Protein 7SC4 (pdb70)

Radius of gyration: 18.36 Å; Cα contacts (8 Å, |Δi|>4): 646; chains: 2; bounding box: 33×40×56 Å

InterPro domains:
  IPR000413 Integrin alpha chain [PR01185] (263-275)
  IPR000413 Integrin alpha chain [PR01185] (283-294)
  IPR000413 Integrin alpha chain [PR01185] (313-333)
  IPR000413 Integrin alpha chain [PR01185] (386-410)
  IPR000413 Integrin alpha chain [PR01185] (448-469)
  IPR000413 Integrin alpha chain [PR01185] (475-494)
  IPR000413 Integrin alpha chain [PR01185] (591-604)
  IPR000413 Integrin alpha chain [PR01185] (1007-1026)
  IPR013517 FG-GAP repeat [PF01839] (320-362)
  IPR013517 FG-GAP repeat [PF01839] (387-423)
  IPR013519 Integrin alpha beta-propellor [PS51470] (35-96)
  IPR013519 Integrin alpha beta-propellor [PS51470] (306-371)
  IPR013519 Integrin alpha beta-propellor [PS51470] (373-432)
  IPR013519 Integrin alpha beta-propellor [PS51470] (435-496)
  IPR013519 Integrin alpha beta-propellor [SM00191] (46-103)
  IPR013519 Integrin alpha beta-propellor [SM00191] (262-312)
  IPR013519 Integrin alpha beta-propellor [SM00191] (316-377)
  IPR013519 Integrin alpha beta-propellor [SM00191] (383-439)
  IPR013519 Integrin alpha beta-propellor [SM00191] (444-495)
  IPR013649 Integrin alpha, first immunoglubulin-like domain [PF08441] (481-631)

Solvent-accessible surface area: 11898 Å² total; per-residue (Å²): 86,9,1,125,97,0,128,20,25,18,94,0,14,99,169,16,53,10,39,67,17,7,72,8,19,0,123,4,171,83,18,18,66,4,2,12,34,4,10,1,72,7,38,12,127,5,75,22,24,32,77,81,98,145,69,13,11,18,10,4,22,0,30,3,149,47,65,28,99,1,69,0,9,0,58,2,53,166,93,81,3,54,117,13,56,26,95,0,62,7,62,72,82,154,118,94,109,59,83,128,117,40,56,80,128,123,150,29,76,77,121,85,22,12,111,94,0,136,23,37,24,94,0,10,92,162,16,64,10,37,62,18,6,76,8,42,0,108,7,151,53,3,33,89,24,36,4,19,0,9,3,66,7,35,15,124,5,75,22,26,25,73,93,124,95,72,4,20,5,8,3,15,1,30,4,150,45,57,30,97,0,76,0,11,0,54,3,83,112,110,80,4,57,120,14,56,29,92,0,74,6,60,71,73,169,109,93,110,60,79,130,111,40,38,80,156,40,197,15,131

Nearest PDB structures (foldseek):
  7sc4-assembly2_B  TM=9.937E-01  e=2.472E-21  Homo sapiens
  2w0p-assembly1_A  TM=9.907E-01  e=2.846E-17  Homo sapiens
  4p3w-assembly2_B  TM=9.877E-01  e=6.385E-17  Homo sapiens
  4p3w-assembly5_D  TM=1.000E+00  e=2.864E-16  Homo sapiens
  4p3w-assembly4_F  TM=9.949E-01  e=8.576E-16  Homo sapiens

Secondary structure (P-SEA, 3-state):
ccccccccccccccccccccccccccccccccbbbbbbbccccbbbbbbbbcccccbbbbbbbbccccbbbbbbbccccccccccbbbbbbcccccccccbbbbbbbbccc/ccccccccccccccccccccccccccccccccbbbbbbbcccccccbbbbbcccccbbbbbbbbccccbbbbbbbccccccccccbbbbbbbccccccccbbbbbbbcc

B-factor: mean 35.34, std 13.49, range [16.79, 88.89]

Sequence (220 aa):
GGAHHKVRAGGPGLERAEEAGVPAEFSIWTREAGAGGLAIAVEGPSKAEISFEDRKDGSCCGVAYVVQEPGDYEVSVKKFNEEEHIPDSPFVVPVASPSGSSGSWKVGFFFKRNRPPGGAHKVRAGGPGLERAEAGVPAEFSIWTREAGAGGLAIAVEGPSKAEISFFEDRKDGSCGVAYVVQQEEPGDYEVSVKFNEEHIPDSPFVVPVASPSGSSGSWKVGFFKRRNR

Structure (mmCIF, N/CA/C/O backbone):
data_7SC4
#
_entry.id   7SC4
#
_cell.length_a   50.248
_cell.length_b   66.010
_cell.length_c   71.889
_cell.angle_alpha   90.000
_cell.angle_beta   90.000
_cell.angle_gamma   90.000
#
_symmetry.space_group_name_H-M   'P 21 2 21'
#
loop_
_entity.id
_entity.type
_entity.pdbx_description
1 polymer 'Filamin-A/Integrin alpha-IIb light chain, form 2 chimera'
2 non-polymer 'SULFATE ION'
3 water water
#
loop_
_atom_site.group_PDB
_atom_site.id
_atom_site.type_symbol
_atom_site.label_atom_id
_atom_site.label_alt_id
_atom_site.label_comp_id
_atom_site.label_asym_id
_atom_site.label_entity_id
_atom_site.label_seq_id
_atom_site.pdbx_PDB_ins_code
_atom_site.Cartn_x
_atom_site.Cartn_y
_atom_site.Cartn_z
_atom_site.occupancy
_atom_site.B_iso_or_equiv
_atom_site.auth_seq_id
_atom_site.auth_comp_id
_atom_site.auth_asym_id
_atom_site.auth_atom_id
_atom_site.pdbx_PDB_model_num
ATOM 1 N N . GLY A 1 1 ? 9.576 -8.026 -29.989 1.00 69.10 2236 GLY A N 1
ATOM 2 C CA . GLY A 1 1 ? 10.702 -9.001 -30.102 1.00 65.21 2236 GLY A CA 1
ATOM 3 C C . GLY A 1 1 ? 11.729 -8.761 -29.010 1.00 63.86 2236 GLY A C 1
ATOM 4 O O . GLY A 1 1 ? 11.616 -7.776 -28.242 1.00 61.59 2236 GLY A O 1
ATOM 5 N N . GLY A 1 2 ? 12.731 -9.648 -28.939 1.00 51.30 2237 GLY A N 1
ATOM 6 C CA . GLY A 1 2 ? 13.786 -9.546 -27.917 1.00 43.72 2237 GLY A CA 1
ATOM 7 C C . GLY A 1 2 ? 13.869 -10.791 -27.017 1.00 38.37 2237 GLY A C 1
ATOM 8 O O . GLY A 1 2 ? 14.971 -11.100 -26.486 1.00 35.48 2237 GLY A O 1
ATOM 9 N N . ALA A 1 3 ? 12.740 -11.530 -26.896 1.00 34.34 2238 ALA A N 1
ATOM 10 C CA . ALA A 1 3 ? 12.679 -12.746 -26.005 1.00 36.17 2238 ALA A CA 1
ATOM 11 C C . ALA A 1 3 ? 13.723 -13.762 -26.440 1.00 35.33 2238 ALA A C 1
ATOM 12 O O . ALA A 1 3 ? 14.376 -14.372 -25.625 1.00 32.36 2238 ALA A O 1
ATOM 14 N N . HIS A 1 4 ? 13.926 -13.853 -27.756 1.00 37.40 2239 HIS A N 1
ATOM 15 C CA A HIS A 1 4 ? 14.933 -14.778 -28.311 0.38 36.33 2239 HIS A CA 1
ATOM 16 C CA C HIS A 1 4 ? 14.909 -14.701 -28.396 0.62 40.61 2239 HIS A CA 1
ATOM 17 C C . HIS A 1 4 ? 16.335 -14.482 -27.813 1.00 37.99 2239 HIS A C 1
ATOM 18 O O . HIS A 1 4 ? 17.188 -15.398 -27.794 1.00 39.39 2239 HIS A O 1
ATOM 31 N N . LYS A 1 5 ? 16.588 -13.264 -27.324 1.00 35.53 2240 LYS A N 1
ATOM 32 C CA . LYS A 1 5 ? 17.912 -12.934 -26.760 1.00 39.31 2240 LYS A CA 1
ATOM 33 C C . LYS A 1 5 ? 18.093 -13.196 -25.250 1.00 34.36 2240 LYS A C 1
ATOM 34 O O . LYS A 1 5 ? 19.175 -13.030 -24.719 1.00 36.66 2240 LYS A O 1
ATOM 40 N N . VAL A 1 6 ? 17.008 -13.517 -24.558 1.00 32.35 2241 VAL A N 1
ATOM 41 C CA . VAL A 1 6 ? 17.034 -13.700 -23.145 1.00 31.95 2241 VAL A CA 1
ATOM 42 C C . VAL A 1 6 ? 17.398 -15.161 -22.848 1.00 31.35 2241 VAL A C 1
ATOM 43 O O . VAL A 1 6 ? 17.052 -16.056 -23.621 1.00 33.45 2241 VAL A O 1
ATOM 47 N N . ARG A 1 7 ? 18.120 -15.399 -21.760 1.00 29.30 2242 ARG A N 1
ATOM 48 C CA . ARG A 1 7 ? 18.405 -16.782 -21.321 1.00 32.49 2242 ARG A CA 1
ATOM 49 C C . ARG A 1 7 ? 18.096 -16.903 -19.837 1.00 28.99 2242 ARG A C 1
ATOM 50 O O . ARG A 1 7 ? 18.247 -15.927 -19.067 1.00 30.44 2242 ARG A O 1
ATOM 58 N N . ALA A 1 8 ? 17.748 -18.119 -19.419 1.00 28.95 2243 ALA A N 1
ATOM 59 C CA . ALA A 1 8 ? 17.570 -18.425 -18.009 1.00 27.88 2243 ALA A CA 1
ATOM 60 C C . ALA A 1 8 ? 18.238 -19.764 -17.679 1.00 27.86 2243 ALA A C 1
ATOM 61 O O . ALA A 1 8 ? 18.286 -20.651 -18.525 1.00 32.31 2243 ALA A O 1
ATOM 63 N N . GLY A 1 9 ? 18.716 -19.925 -16.453 1.00 27.48 2244 GLY A N 1
ATOM 64 C CA . GLY A 1 9 ? 19.363 -21.175 -16.054 1.00 28.12 2244 GLY A CA 1
ATOM 65 C C . GLY A 1 9 ? 19.486 -21.292 -14.563 1.00 28.62 2244 GLY A C 1
ATOM 66 O O . GLY A 1 9 ? 19.688 -20.302 -13.911 1.00 30.95 2244 GLY A O 1
ATOM 67 N N . GLY A 1 10 ? 19.403 -22.509 -14.036 1.00 29.33 2245 GLY A N 1
ATOM 68 C CA . GLY A 1 10 ? 19.637 -22.717 -12.624 1.00 31.92 2245 GLY A CA 1
ATOM 69 C C . GLY A 1 10 ? 18.986 -24.021 -12.205 1.00 28.36 2245 GLY A C 1
ATOM 70 O O . GLY A 1 10 ? 18.186 -24.572 -12.944 1.00 31.25 2245 GLY A O 1
ATOM 71 N N . PRO A 1 11 ? 19.304 -24.504 -11.005 1.00 29.56 2246 PRO A N 1
ATOM 72 C CA . PRO A 1 11 ? 18.749 -25.802 -10.522 1.00 31.44 2246 PRO A CA 1
ATOM 73 C C . PRO A 1 11 ? 17.248 -25.827 -10.425 1.00 30.40 2246 PRO A C 1
ATOM 74 O O . PRO A 1 11 ? 16.604 -26.875 -10.673 1.00 31.85 2246 PRO A O 1
ATOM 78 N N . GLY A 1 12 ? 16.646 -24.682 -10.092 1.00 27.73 2247 GLY A N 1
ATOM 79 C CA . GLY A 1 12 ? 15.181 -24.594 -10.054 1.00 28.12 2247 GLY A CA 1
ATOM 80 C C . GLY A 1 12 ? 14.463 -24.735 -11.366 1.00 28.97 2247 GLY A C 1
ATOM 81 O O . GLY A 1 12 ? 13.241 -24.840 -11.400 1.00 29.95 2247 GLY A O 1
ATOM 82 N N . LEU A 1 13 ? 15.205 -24.787 -12.467 1.00 25.86 2248 LEU A N 1
ATOM 83 C CA . LEU A 1 13 ? 14.603 -25.060 -13.707 1.00 25.88 2248 LEU A CA 1
ATOM 84 C C . LEU A 1 13 ? 14.798 -26.540 -14.063 1.00 28.45 2248 LEU A C 1
ATOM 85 O O . LEU A 1 13 ? 14.506 -26.953 -15.165 1.00 27.94 2248 LEU A O 1
ATOM 90 N N . GLU A 1 14 ? 15.390 -27.300 -13.162 1.00 30.85 2249 GLU A N 1
ATOM 91 C CA . GLU A 1 14 ? 15.662 -28.733 -13.468 1.00 33.82 2249 GLU A CA 1
ATOM 92 C C . GLU A 1 14 ? 14.931 -29.610 -12.518 1.00 30.78 2249 GLU A C 1
ATOM 93 O O . GLU A 1 14 ? 14.252 -30.499 -12.940 1.00 33.59 2249 GLU A O 1
ATOM 99 N N . ARG A 1 15 ? 15.039 -29.356 -11.218 1.00 30.99 2250 ARG A N 1
ATOM 100 C CA . ARG A 1 15 ? 14.348 -30.227 -10.251 1.00 32.80 2250 ARG A CA 1
ATOM 101 C C . ARG A 1 15 ? 14.184 -29.435 -9.006 1.00 30.20 2250 ARG A C 1
ATOM 102 O O . ARG A 1 15 ? 14.989 -28.571 -8.720 1.00 30.74 2250 ARG A O 1
ATOM 110 N N . ALA A 1 16 ? 13.178 -29.758 -8.234 1.00 28.53 2251 ALA A N 1
ATOM 111 C CA . ALA A 1 16 ? 12.984 -29.017 -6.950 1.00 26.91 2251 ALA A CA 1
ATOM 112 C C . ALA A 1 16 ? 12.434 -29.978 -5.926 1.00 26.48 2251 ALA A C 1
ATOM 113 O O . ALA A 1 16 ? 12.089 -31.133 -6.264 1.00 27.96 2251 ALA A O 1
ATOM 115 N N . GLU A 1 17 ? 12.343 -29.522 -4.665 1.00 23.79 2252 GLU A N 1
ATOM 116 C CA A GLU A 1 17 ? 11.783 -30.308 -3.553 0.50 25.48 2252 GLU A CA 1
ATOM 117 C CA B GLU A 1 17 ? 11.764 -30.320 -3.579 0.50 26.48 2252 GLU A CA 1
ATOM 118 C C . GLU A 1 17 ? 10.706 -29.454 -2.902 1.00 24.48 2252 GLU A C 1
ATOM 119 O O . GLU A 1 17 ? 10.912 -28.270 -2.771 1.00 26.14 2252 GLU A O 1
ATOM 130 N N . ALA A 1 18 ? 9.564 -30.055 -2.529 1.00 23.14 2253 ALA A N 1
ATOM 131 C CA . ALA A 1 18 ? 8.470 -29.338 -1.863 1.00 24.45 2253 ALA A CA 1
ATOM 132 C C . ALA A 1 18 ? 9.022 -28.571 -0.648 1.00 27.10 2253 ALA A C 1
ATOM 133 O O . ALA A 1 18 ? 9.751 -29.152 0.191 1.00 26.05 2253 ALA A O 1
ATOM 135 N N . GLY A 1 19 ? 8.733 -27.260 -0.581 1.00 26.18 2254 GLY A N 1
ATOM 136 C CA . GLY A 1 19 ? 9.127 -26.410 0.589 1.00 25.45 2254 GLY A CA 1
ATOM 137 C C . GLY A 1 19 ? 10.586 -25.918 0.603 1.00 27.58 2254 GLY A C 1
ATOM 138 O O . GLY A 1 19 ? 10.986 -25.202 1.504 1.00 28.00 2254 GLY A O 1
ATOM 139 N N . VAL A 1 20 ? 11.391 -26.341 -0.368 1.00 23.54 2255 VAL A N 1
ATOM 140 C CA . VAL A 1 20 ? 12.799 -25.897 -0.471 1.00 24.20 2255 VAL A CA 1
ATOM 141 C C . VAL A 1 20 ? 12.888 -24.856 -1.594 1.00 25.68 2255 VAL A C 1
ATOM 142 O O . VAL A 1 20 ? 12.505 -25.155 -2.720 1.00 27.79 2255 VAL A O 1
ATOM 146 N N . PRO A 1 21 ? 13.474 -23.682 -1.342 1.00 24.61 2256 PRO A N 1
ATOM 147 C CA . PRO A 1 21 ? 13.528 -22.686 -2.453 1.00 25.02 2256 PRO A CA 1
ATOM 148 C C . PRO A 1 21 ? 14.210 -23.238 -3.700 1.00 26.46 2256 PRO A C 1
ATOM 149 O O . PRO A 1 21 ? 15.274 -23.884 -3.610 1.00 27.67 2256 PRO A O 1
ATOM 153 N N . ALA A 1 22 ? 13.638 -22.970 -4.860 1.00 23.90 2257 ALA A N 1
ATOM 154 C CA . ALA A 1 22 ? 14.142 -23.529 -6.131 1.00 25.56 2257 ALA A CA 1
ATOM 155 C C . ALA A 1 22 ? 14.644 -22.283 -6.863 1.00 25.82 2257 ALA A C 1
ATOM 156 O O . ALA A 1 22 ? 13.845 -21.344 -7.137 1.00 24.43 2257 ALA A O 1
ATOM 158 N N . GLU A 1 23 ? 15.955 -22.220 -7.124 1.00 25.27 2258 GLU A N 1
ATOM 159 C CA . GLU A 1 23 ? 16.577 -21.003 -7.616 1.00 27.78 2258 GLU A CA 1
ATOM 160 C C . GLU A 1 23 ? 17.014 -21.001 -9.081 1.00 28.63 2258 GLU A C 1
ATOM 161 O O . GLU A 1 23 ? 17.469 -22.035 -9.668 1.00 29.06 2258 GLU A O 1
ATOM 167 N N . PHE A 1 24 ? 16.884 -19.845 -9.712 1.00 26.75 2259 PHE A N 1
ATOM 168 C CA . PHE A 1 24 ? 17.508 -19.751 -11.011 1.00 24.33 2259 PHE A CA 1
ATOM 169 C C . PHE A 1 24 ? 17.799 -18.300 -11.314 1.00 27.45 2259 PHE A C 1
ATOM 170 O O . PHE A 1 24 ? 17.455 -17.424 -10.510 1.00 28.65 2259 PHE A O 1
ATOM 178 N N . SER A 1 25 ? 18.503 -18.040 -12.414 1.00 24.66 2260 SER A N 1
ATOM 179 C CA . SER A 1 25 ? 18.731 -16.655 -12.868 1.00 26.50 2260 SER A CA 1
ATOM 180 C C . SER A 1 25 ? 18.185 -16.452 -14.256 1.00 26.81 2260 SER A C 1
ATOM 181 O O . SER A 1 25 ? 18.081 -17.410 -15.045 1.00 29.28 2260 SER A O 1
ATOM 184 N N . ILE A 1 26 ? 17.917 -15.182 -14.579 1.00 25.08 2261 ILE A N 1
ATOM 185 C CA . ILE A 1 26 ? 17.536 -14.772 -15.899 1.00 25.25 2261 ILE A CA 1
ATOM 186 C C . ILE A 1 26 ? 18.521 -13.666 -16.346 1.00 26.87 2261 ILE A C 1
ATOM 187 O O . ILE A 1 26 ? 18.767 -12.680 -15.597 1.00 29.84 2261 ILE A O 1
ATOM 192 N N . TRP A 1 27 ? 19.098 -13.836 -17.531 1.00 27.15 2262 TRP A N 1
ATOM 193 C CA . TRP A 1 27 ? 20.036 -12.863 -18.100 1.00 28.14 2262 TRP A CA 1
ATOM 194 C C . TRP A 1 27 ? 19.351 -12.088 -19.182 1.00 31.91 2262 TRP A C 1
ATOM 195 O O . TRP A 1 27 ? 18.945 -12.647 -20.205 1.00 31.49 2262 TRP A O 1
ATOM 206 N N . THR A 1 28 ? 19.244 -10.782 -18.993 1.00 33.94 2263 THR A N 1
ATOM 207 C CA . THR A 1 28 ? 18.436 -9.986 -19.945 1.00 39.74 2263 THR A CA 1
ATOM 208 C C . THR A 1 28 ? 19.227 -8.873 -20.589 1.00 46.43 2263 THR A C 1
ATOM 209 O O . THR A 1 28 ? 18.630 -7.960 -21.178 1.00 48.17 2263 THR A O 1
ATOM 213 N N . ARG A 1 29 ? 20.556 -8.945 -20.480 1.00 47.61 2264 ARG A N 1
ATOM 214 C CA . ARG A 1 29 ? 21.426 -7.836 -20.903 1.00 55.99 2264 ARG A CA 1
ATOM 215 C C . ARG A 1 29 ? 21.288 -7.529 -22.403 1.00 52.68 2264 ARG A C 1
ATOM 216 O O . ARG A 1 29 ? 21.009 -6.394 -22.757 1.00 60.45 2264 ARG A O 1
ATOM 224 N N . GLU A 1 30 ? 21.426 -8.532 -23.268 1.00 48.78 2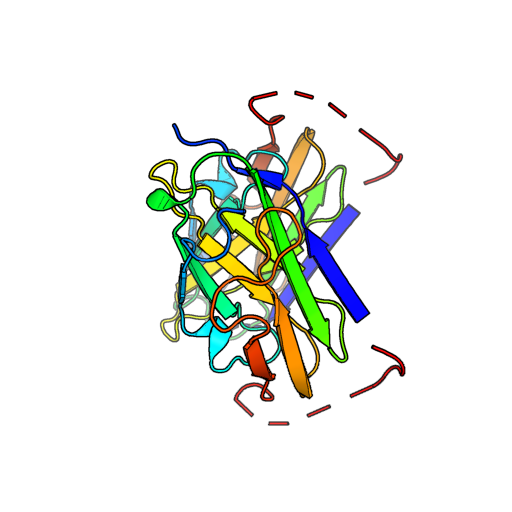265 GLU A N 1
ATOM 225 C CA . GLU A 1 30 ? 21.285 -8.305 -24.727 1.00 50.51 2265 GLU A CA 1
ATOM 226 C C . GLU A 1 30 ? 19.863 -7.960 -25.175 1.00 51.75 2265 GLU A C 1
ATOM 227 O O . GLU A 1 30 ? 19.671 -7.385 -26.253 1.00 49.62 2265 GLU A O 1
ATOM 229 N N . ALA A 1 31 ? 18.868 -8.310 -24.363 1.00 41.68 2266 ALA A N 1
ATOM 230 C CA . ALA A 1 31 ? 17.463 -8.068 -24.733 1.00 41.83 2266 ALA A CA 1
ATOM 231 C C . ALA A 1 31 ? 17.035 -6.607 -24.467 1.00 40.85 2266 ALA A C 1
ATOM 232 O O . ALA A 1 31 ? 16.156 -6.067 -25.149 1.00 42.68 2266 ALA A O 1
ATOM 234 N N . GLY A 1 32 ? 17.615 -6.017 -23.438 1.00 40.95 2267 GLY A N 1
ATOM 235 C CA . GLY A 1 32 ? 17.310 -4.649 -23.052 1.00 41.77 2267 GLY A CA 1
ATOM 236 C C . GLY A 1 32 ? 15.980 -4.455 -22.323 1.00 46.30 2267 GLY A C 1
ATOM 237 O O . GLY A 1 32 ? 15.452 -5.376 -21.602 1.00 40.21 2267 GLY A O 1
ATOM 238 N N . ALA A 1 33 ? 15.433 -3.266 -22.504 1.00 39.79 2268 ALA A N 1
ATOM 239 C CA . ALA A 1 33 ? 14.200 -2.878 -21.844 1.00 38.54 2268 ALA A CA 1
ATOM 240 C C . ALA A 1 33 ? 12.994 -3.528 -22.506 1.00 33.65 2268 ALA A C 1
ATOM 241 O O . ALA A 1 33 ? 12.917 -3.609 -23.715 1.00 33.34 2268 ALA A O 1
ATOM 243 N N . GLY A 1 34 ? 12.069 -4.022 -21.691 1.00 30.08 2269 GLY A N 1
ATOM 244 C CA . GLY A 1 34 ? 10.803 -4.571 -22.200 1.00 27.24 2269 GLY A CA 1
ATOM 245 C C . GLY A 1 34 ? 10.166 -5.275 -20.954 1.00 29.80 2269 GLY A C 1
ATOM 246 O O . GLY A 1 34 ? 10.659 -5.112 -19.858 1.00 29.00 2269 GLY A O 1
ATOM 247 N N . GLY A 1 35 ? 9.065 -5.983 -21.140 1.00 28.29 2270 GLY A N 1
ATOM 248 C CA . GLY A 1 35 ? 8.304 -6.527 -19.986 1.00 27.25 2270 GLY A CA 1
ATOM 249 C C . GLY A 1 35 ? 8.716 -7.970 -19.751 1.00 27.55 2270 GLY A C 1
ATOM 250 O O . GLY A 1 35 ? 8.777 -8.795 -20.670 1.00 27.20 2270 GLY A O 1
ATOM 251 N N . LEU A 1 36 ? 9.002 -8.302 -18.482 1.00 27.18 2271 LEU A N 1
ATOM 252 C CA . LEU A 1 36 ? 9.446 -9.628 -18.194 1.00 25.20 2271 LEU A CA 1
ATOM 253 C C . LEU A 1 36 ? 8.344 -10.217 -17.395 1.00 26.21 2271 LEU A C 1
ATOM 254 O O . LEU A 1 36 ? 7.815 -9.526 -16.528 1.00 23.95 2271 LEU A O 1
ATOM 259 N N . ALA A 1 37 ? 7.956 -11.483 -17.687 1.00 23.82 2272 ALA A N 1
ATOM 260 C CA . ALA A 1 37 ? 6.883 -12.183 -16.916 1.00 22.62 2272 ALA A CA 1
ATOM 261 C C . ALA A 1 37 ? 7.415 -13.517 -16.467 1.00 22.63 2272 ALA A C 1
ATOM 262 O O . ALA A 1 37 ? 7.962 -14.274 -17.266 1.00 24.69 2272 ALA A O 1
ATOM 264 N N . ILE A 1 38 ? 7.269 -13.840 -15.196 1.00 20.77 2273 ILE A N 1
ATOM 265 C CA . ILE A 1 38 ? 7.839 -15.061 -14.654 1.00 20.31 2273 ILE A CA 1
ATOM 266 C C . ILE A 1 38 ? 6.655 -15.756 -13.950 1.00 21.46 2273 ILE A C 1
ATOM 267 O O . ILE A 1 38 ? 5.953 -15.117 -13.181 1.00 21.60 2273 ILE A O 1
ATOM 272 N N . ALA A 1 39 ? 6.374 -16.991 -14.304 1.00 21.25 2274 ALA A N 1
ATOM 273 C CA . ALA A 1 39 ? 5.190 -17.685 -13.691 1.00 19.90 2274 ALA A CA 1
ATOM 274 C C . ALA A 1 39 ? 5.512 -19.115 -13.355 1.00 20.85 2274 ALA A C 1
ATOM 275 O O . ALA A 1 39 ? 6.340 -19.778 -14.040 1.00 20.07 2274 ALA A O 1
ATOM 277 N N . VAL A 1 40 ? 4.798 -19.629 -12.340 1.00 18.42 2275 VAL A N 1
ATOM 278 C CA . VAL A 1 40 ? 4.924 -21.030 -11.967 1.00 19.80 2275 VAL A CA 1
ATOM 279 C C . VAL A 1 40 ? 3.508 -21.620 -11.901 1.00 20.58 2275 VAL A C 1
ATOM 280 O O . VAL A 1 40 ? 2.601 -21.079 -11.165 1.00 19.80 2275 VAL A O 1
ATOM 284 N N . GLU A 1 41 ? 3.280 -22.731 -12.630 1.00 17.71 2276 GLU A N 1
ATOM 285 C CA . GLU A 1 41 ? 1.999 -23.351 -12.674 1.00 20.12 2276 GLU A CA 1
ATOM 286 C C . GLU A 1 41 ? 2.116 -24.799 -12.169 1.00 20.89 2276 GLU A C 1
ATOM 287 O O . GLU A 1 41 ? 3.065 -25.513 -12.544 1.00 22.39 2276 GLU A O 1
ATOM 293 N N . GLY A 1 42 ? 1.192 -25.223 -11.341 1.00 21.20 2277 GLY A N 1
ATOM 294 C CA . GLY A 1 42 ? 1.251 -26.630 -10.858 1.00 22.94 2277 GLY A CA 1
ATOM 295 C C . GLY A 1 42 ? 0.143 -26.893 -9.872 1.00 23.23 2277 GLY A C 1
ATOM 296 O O . GLY A 1 42 ? -0.807 -26.065 -9.698 1.00 21.85 2277 GLY A O 1
ATOM 297 N N . PRO A 1 43 ? 0.294 -27.976 -9.118 1.00 24.72 2278 PRO A N 1
ATOM 298 C CA . PRO A 1 43 ? -0.796 -28.367 -8.274 1.00 23.47 2278 PRO A CA 1
ATOM 299 C C . PRO A 1 43 ? -0.919 -27.533 -7.047 1.00 26.62 2278 PRO A C 1
ATOM 300 O O . PRO A 1 43 ? -1.940 -27.644 -6.357 1.00 32.29 2278 PRO A O 1
ATOM 304 N N . SER A 1 44 ? 0.091 -26.776 -6.697 1.00 23.37 2279 SER A N 1
ATOM 305 C CA . SER A 1 44 ? -0.099 -25.838 -5.548 1.00 23.07 2279 SER A CA 1
ATOM 306 C C . SER A 1 44 ? 0.321 -24.457 -5.942 1.00 22.23 2279 SER A C 1
ATOM 307 O O . SER A 1 44 ? 0.934 -24.259 -6.978 1.00 20.90 2279 SER A O 1
ATOM 310 N N . LYS A 1 45 ? 0.007 -23.480 -5.095 1.00 20.99 2280 LYS A N 1
ATOM 311 C CA . LYS A 1 45 ? 0.238 -22.107 -5.457 1.00 23.01 2280 LYS A CA 1
ATOM 312 C C . LYS A 1 45 ? 1.670 -21.663 -5.017 1.00 25.63 2280 LYS A C 1
ATOM 313 O O . LYS A 1 45 ? 2.022 -21.753 -3.828 1.00 29.26 2280 LYS A O 1
ATOM 319 N N . ALA A 1 46 ? 2.517 -21.222 -5.958 1.00 20.95 2281 ALA A N 1
ATOM 320 C CA . ALA A 1 46 ? 3.925 -20.974 -5.685 1.00 20.94 2281 ALA A CA 1
ATOM 321 C C . ALA A 1 46 ? 4.036 -19.645 -4.922 1.00 22.68 2281 ALA A C 1
ATOM 322 O O . ALA A 1 46 ? 3.251 -18.728 -5.166 1.00 24.15 2281 ALA A O 1
ATOM 324 N N . GLU A 1 47 ? 5.104 -19.514 -4.148 1.00 21.59 2282 GLU A N 1
ATOM 325 C CA . GLU A 1 47 ? 5.567 -18.212 -3.683 1.00 22.89 2282 GLU A CA 1
ATOM 326 C C . GLU A 1 47 ? 6.839 -17.862 -4.435 1.00 25.63 2282 GLU A C 1
ATOM 327 O O . GLU A 1 47 ? 7.775 -18.674 -4.443 1.00 28.00 2282 GLU A O 1
ATOM 333 N N . ILE A 1 48 ? 6.888 -16.701 -5.084 1.00 20.98 2283 ILE A N 1
ATOM 334 C CA . ILE A 1 48 ? 8.011 -16.437 -5.926 1.00 22.09 2283 ILE A CA 1
ATOM 335 C C . ILE A 1 48 ? 8.694 -15.123 -5.477 1.00 23.47 2283 ILE A C 1
ATOM 336 O O . ILE A 1 48 ? 8.007 -14.151 -5.238 1.00 23.41 2283 ILE A O 1
ATOM 341 N N . SER A 1 49 ? 10.030 -15.065 -5.485 1.00 23.48 2284 SER A N 1
ATOM 342 C CA . SER A 1 49 ? 10.694 -13.811 -5.149 1.00 25.02 2284 SER A CA 1
ATOM 343 C C . SER A 1 49 ? 11.759 -13.507 -6.149 1.00 27.25 2284 SER A C 1
ATOM 344 O O . SER A 1 49 ? 12.197 -14.388 -6.905 1.00 25.43 2284 SER A O 1
ATOM 347 N N . PHE A 1 50 ? 12.201 -12.239 -6.168 1.00 24.62 2285 PHE A N 1
ATOM 348 C CA . PHE A 1 50 ? 13.087 -11.768 -7.213 1.00 26.87 2285 PHE A CA 1
ATOM 349 C C . PHE A 1 50 ? 14.146 -10.874 -6.624 1.00 33.94 2285 PHE A C 1
ATOM 350 O O . PHE A 1 50 ? 13.875 -10.121 -5.694 1.00 32.85 2285 PHE A O 1
ATOM 358 N N . GLU A 1 51 ? 15.326 -10.930 -7.204 1.00 33.42 2286 GLU A N 1
ATOM 359 C CA . GLU A 1 51 ? 16.356 -9.973 -6.897 1.00 37.40 2286 GLU A CA 1
ATOM 360 C C . GLU A 1 51 ? 16.880 -9.361 -8.213 1.00 35.23 2286 GLU A C 1
ATOM 361 O O . GLU A 1 51 ? 17.368 -10.080 -9.087 1.00 32.62 2286 GLU A O 1
ATOM 367 N N . ASP A 1 52 ? 16.694 -8.055 -8.383 1.00 36.22 2287 ASP A N 1
ATOM 368 C CA . ASP A 1 52 ? 17.255 -7.348 -9.546 1.00 42.49 2287 ASP A CA 1
ATOM 369 C C . ASP A 1 52 ? 18.746 -7.128 -9.265 1.00 41.09 2287 ASP A C 1
ATOM 370 O O . ASP A 1 52 ? 19.106 -6.371 -8.361 1.00 42.80 2287 ASP A O 1
ATOM 375 N N . ARG A 1 53 ? 19.610 -7.829 -9.975 1.00 40.05 2288 ARG A N 1
ATOM 376 C CA . ARG A 1 53 ? 21.049 -7.731 -9.679 1.00 43.30 2288 ARG A CA 1
ATOM 377 C C . ARG A 1 53 ? 21.678 -6.415 -10.192 1.00 45.22 2288 ARG A C 1
ATOM 378 O O . ARG A 1 53 ? 22.862 -6.171 -10.002 1.00 49.21 2288 ARG A O 1
ATOM 386 N N . LYS A 1 54 ? 20.913 -5.594 -10.889 1.00 43.49 2289 LYS A N 1
ATOM 387 C CA . LYS A 1 54 ? 21.463 -4.301 -11.366 1.00 50.20 2289 LYS A CA 1
ATOM 388 C C . LYS A 1 54 ? 22.597 -4.447 -12.394 1.00 52.76 2289 LYS A C 1
ATOM 389 O O . LYS A 1 54 ? 23.332 -3.481 -12.665 1.00 54.41 2289 LYS A O 1
ATOM 395 N N . ASP A 1 55 ? 22.752 -5.642 -12.962 1.00 43.66 2290 ASP A N 1
ATOM 396 C CA . ASP A 1 55 ? 23.811 -5.883 -13.946 1.00 45.10 2290 ASP A CA 1
ATOM 397 C C . ASP A 1 55 ? 23.236 -6.581 -15.171 1.00 45.55 2290 ASP A C 1
ATOM 398 O O . ASP A 1 55 ? 23.945 -7.289 -15.882 1.00 47.70 2290 ASP A O 1
ATOM 403 N N . GLY A 1 56 ? 21.936 -6.390 -15.402 1.00 42.71 2291 GLY A N 1
ATOM 404 C CA . GLY A 1 56 ? 21.251 -7.078 -16.500 1.00 41.14 2291 GLY A CA 1
ATOM 405 C C . GLY A 1 56 ? 20.927 -8.544 -16.206 1.00 43.83 2291 GLY A C 1
ATOM 406 O O . GLY A 1 56 ? 20.702 -9.330 -17.141 1.00 50.50 2291 GLY A O 1
ATOM 407 N N . SER A 1 57 ? 20.958 -8.928 -14.919 1.00 36.88 2292 SER A N 1
ATOM 408 C CA . SER A 1 57 ? 20.486 -10.266 -14.512 1.00 34.05 2292 SER A CA 1
ATOM 409 C C . SER A 1 57 ? 19.474 -10.152 -13.360 1.00 35.56 2292 SER A C 1
ATOM 410 O O . SER A 1 57 ? 19.479 -9.164 -12.604 1.00 34.70 2292 SER A O 1
ATOM 413 N N . CYS A 1 58 ? 18.690 -11.222 -13.174 1.00 34.35 2293 CYS A N 1
ATOM 414 C CA A CYS A 1 58 ? 17.633 -11.296 -12.159 0.50 31.96 2293 CYS A CA 1
ATOM 415 C CA B CYS A 1 58 ? 17.687 -11.287 -12.122 0.50 33.37 2293 CYS A CA 1
ATOM 416 C C . CYS A 1 58 ? 17.809 -12.636 -11.429 1.00 31.79 2293 CYS A C 1
ATOM 417 O O . CYS A 1 58 ? 17.952 -13.673 -12.084 1.00 33.86 2293 CYS A O 1
ATOM 422 N N . GLY A 1 59 ? 17.786 -12.630 -10.112 1.00 29.64 2294 GLY A N 1
ATOM 423 C CA . GLY A 1 59 ? 17.808 -13.888 -9.349 1.00 25.16 2294 GLY A CA 1
ATOM 424 C C . GLY A 1 59 ? 16.320 -14.192 -9.044 1.00 28.64 2294 GLY A C 1
ATOM 425 O O . GLY A 1 59 ? 15.610 -13.317 -8.569 1.00 32.31 2294 GLY A O 1
ATOM 426 N N . VAL A 1 60 ? 15.857 -15.428 -9.329 1.00 28.52 2295 VAL A N 1
ATOM 427 C CA . VAL A 1 60 ? 14.477 -15.867 -9.004 1.00 23.04 2295 VAL A CA 1
ATOM 428 C C . VAL A 1 60 ? 14.540 -17.029 -8.049 1.00 24.75 2295 VAL A C 1
ATOM 429 O O . VAL A 1 60 ? 15.361 -17.914 -8.186 1.00 23.54 2295 VAL A O 1
ATOM 433 N N . ALA A 1 61 ? 13.622 -17.069 -7.110 1.00 22.47 2296 ALA A N 1
ATOM 434 C CA . ALA A 1 61 ? 13.480 -18.260 -6.236 1.00 22.70 2296 ALA A CA 1
ATOM 435 C C . ALA A 1 61 ? 11.982 -18.517 -6.050 1.00 21.98 2296 ALA A C 1
ATOM 436 O O . ALA A 1 61 ? 11.219 -17.562 -5.929 1.00 25.66 2296 ALA A O 1
ATOM 438 N N . TYR A 1 62 ? 11.531 -19.769 -6.137 1.00 22.58 2297 TYR A N 1
ATOM 439 C CA . TYR A 1 62 ? 10.147 -20.074 -5.813 1.00 21.91 2297 TYR A CA 1
ATOM 440 C C . TYR A 1 62 ? 10.064 -21.257 -4.866 1.00 20.42 2297 TYR A C 1
ATOM 441 O O . TYR A 1 62 ? 11.026 -22.066 -4.802 1.00 21.69 2297 TYR A O 1
ATOM 450 N N . VAL A 1 63 ? 8.960 -21.327 -4.124 1.00 19.88 2298 VAL A N 1
ATOM 451 C CA . VAL A 1 63 ? 8.712 -22.403 -3.189 1.00 20.98 2298 VAL A CA 1
ATOM 452 C C . VAL A 1 63 ? 7.310 -22.888 -3.450 1.00 22.38 2298 VAL A C 1
ATOM 453 O O . VAL A 1 63 ? 6.382 -22.067 -3.497 1.00 21.64 2298 VAL A O 1
ATOM 457 N N . VAL A 1 64 ? 7.139 -24.229 -3.594 1.00 22.59 2299 VAL A N 1
ATOM 458 C CA . VAL A 1 64 ? 5.821 -24.821 -3.718 1.00 22.96 2299 VAL A CA 1
ATOM 459 C C . VAL A 1 64 ? 5.629 -25.839 -2.583 1.00 24.10 2299 VAL A C 1
ATOM 460 O O . VAL A 1 64 ? 6.600 -26.514 -2.144 1.00 24.54 2299 VAL A O 1
ATOM 464 N N . GLN A 1 65 ? 4.404 -25.982 -2.142 1.00 21.21 2300 GLN A N 1
ATOM 465 C CA . GLN A 1 65 ? 4.109 -26.862 -0.949 1.00 26.10 2300 GLN A CA 1
ATOM 466 C C . GLN A 1 65 ? 3.926 -28.367 -1.278 1.00 27.15 2300 GLN A C 1
ATOM 467 O O . GLN A 1 65 ? 4.143 -29.263 -0.380 1.00 29.14 2300 GLN A O 1
ATOM 473 N N . GLU A 1 66 ? 3.416 -28.640 -2.470 1.00 25.20 2301 GLU A N 1
ATOM 474 C CA . GLU A 1 66 ? 2.947 -29.986 -2.879 1.00 30.41 2301 GLU A CA 1
ATOM 475 C C . GLU A 1 66 ? 3.876 -30.557 -3.957 1.00 29.74 2301 GLU A C 1
ATOM 476 O O . GLU A 1 66 ? 4.286 -29.845 -4.866 1.00 25.41 2301 GLU A O 1
ATOM 482 N N . PRO A 1 67 ? 4.234 -31.835 -3.823 1.00 27.15 2302 PRO A N 1
ATOM 483 C CA . PRO A 1 67 ? 5.001 -32.454 -4.922 1.00 27.23 2302 PRO A CA 1
ATOM 484 C C . PRO A 1 67 ? 4.143 -32.618 -6.182 1.00 28.24 2302 PRO A C 1
ATOM 485 O O . PRO A 1 67 ? 2.902 -32.661 -6.083 1.00 28.92 2302 PRO A O 1
ATOM 489 N N . GLY A 1 68 ? 4.793 -32.716 -7.337 1.00 28.04 2303 GLY A N 1
ATOM 490 C CA . GLY A 1 68 ? 4.120 -32.922 -8.639 1.00 27.06 2303 GLY A CA 1
ATOM 491 C C . GLY A 1 68 ? 4.924 -32.228 -9.733 1.00 26.74 2303 GLY A C 1
ATOM 492 O O . GLY A 1 68 ? 6.025 -31.732 -9.512 1.00 26.82 2303 GLY A O 1
ATOM 493 N N . ASP A 1 69 ? 4.372 -32.158 -10.907 1.00 24.22 2304 ASP A N 1
ATOM 494 C CA . ASP A 1 69 ? 5.058 -31.477 -11.972 1.00 24.90 2304 ASP A CA 1
ATOM 495 C C . ASP A 1 69 ? 4.582 -30.012 -12.109 1.00 25.09 2304 ASP A C 1
ATOM 496 O O . ASP A 1 69 ? 3.379 -29.750 -12.181 1.00 26.63 2304 ASP A O 1
ATOM 501 N N . TYR A 1 70 ? 5.543 -29.089 -12.237 1.00 22.45 2305 TYR A N 1
ATOM 502 C CA . TYR A 1 70 ? 5.244 -27.674 -12.359 1.00 22.83 2305 TYR A CA 1
ATOM 503 C C . TYR A 1 70 ? 5.892 -27.139 -13.640 1.00 25.66 2305 TYR A C 1
ATOM 504 O O . TYR A 1 70 ? 6.945 -27.636 -14.070 1.00 27.73 2305 TYR A O 1
ATOM 513 N N . GLU A 1 71 ? 5.267 -26.144 -14.268 1.00 22.96 2306 GLU A N 1
ATOM 514 C CA . GLU A 1 71 ? 5.884 -25.441 -15.350 1.00 22.49 2306 GLU A CA 1
ATOM 515 C C . GLU A 1 71 ? 6.264 -24.043 -14.905 1.00 23.66 2306 GLU A C 1
ATOM 516 O O . GLU A 1 71 ? 5.396 -23.309 -14.402 1.00 22.28 2306 GLU A O 1
ATOM 522 N N . VAL A 1 72 ? 7.524 -23.693 -15.157 1.00 22.71 2307 VAL A N 1
ATOM 523 C CA . VAL A 1 72 ? 8.097 -22.386 -14.931 1.00 21.48 2307 VAL A CA 1
ATOM 524 C C . VAL A 1 72 ? 8.236 -21.702 -16.260 1.00 23.01 2307 VAL A C 1
ATOM 525 O O . VAL A 1 72 ? 8.905 -22.213 -17.182 1.00 23.34 2307 VAL A O 1
ATOM 529 N N . SER A 1 73 ? 7.529 -20.589 -16.400 1.00 21.36 2308 SER A N 1
ATOM 530 C CA . SER A 1 73 ? 7.601 -19.885 -17.711 1.00 22.17 2308 SER A CA 1
ATOM 531 C C . SER A 1 73 ? 8.365 -18.589 -17.542 1.00 23.06 2308 SER A C 1
ATOM 532 O O . SER A 1 73 ? 8.238 -17.912 -16.486 1.00 21.79 2308 SER A O 1
ATOM 535 N N . VAL A 1 74 ? 9.065 -18.156 -18.595 1.00 22.91 2309 VAL A N 1
ATOM 536 C CA . VAL A 1 74 ? 9.737 -16.854 -18.556 1.00 23.23 2309 VAL A CA 1
ATOM 537 C C . VAL A 1 74 ? 9.413 -16.257 -19.941 1.00 23.53 2309 VAL A C 1
ATOM 538 O O . VAL A 1 74 ? 9.726 -16.882 -21.009 1.00 23.89 2309 VAL A O 1
ATOM 542 N N . LYS A 1 75 ? 8.806 -15.086 -19.922 1.00 22.16 2310 LYS A N 1
ATOM 543 C CA A LYS A 1 75 ? 8.444 -14.440 -21.169 0.50 23.35 2310 LYS A CA 1
ATOM 544 C CA B LYS A 1 75 ? 8.348 -14.399 -21.142 0.50 24.01 2310 LYS A CA 1
ATOM 545 C C . LYS A 1 75 ? 8.982 -13.019 -21.195 1.00 25.99 2310 LYS A C 1
ATOM 546 O O . LYS A 1 75 ? 9.186 -12.379 -20.132 1.00 26.03 2310 LYS A O 1
ATOM 557 N N . PHE A 1 76 ? 9.283 -12.543 -22.400 1.00 25.96 2311 PHE A N 1
ATOM 558 C CA . PHE A 1 76 ? 9.803 -11.214 -22.520 1.00 24.18 2311 PHE A CA 1
ATOM 559 C C . PHE A 1 76 ? 8.961 -10.597 -23.588 1.00 25.66 2311 PHE A C 1
ATOM 560 O O . PHE A 1 76 ? 8.838 -11.196 -24.710 1.00 25.66 2311 PHE A O 1
ATOM 568 N N . ASN A 1 77 ? 8.334 -9.481 -23.274 1.00 26.09 2312 ASN A N 1
ATOM 569 C CA . ASN A 1 77 ? 7.290 -8.915 -24.205 1.00 33.69 2312 ASN A CA 1
ATOM 570 C C . ASN A 1 77 ? 6.266 -9.958 -24.692 1.00 37.29 2312 ASN A C 1
ATOM 571 O O . ASN A 1 77 ? 5.928 -10.042 -25.915 1.00 34.88 2312 ASN A O 1
ATOM 576 N N . GLU A 1 78 ? 5.813 -10.791 -23.750 1.00 31.81 2313 GLU A N 1
ATOM 577 C CA . GLU A 1 78 ? 4.699 -11.731 -23.980 1.00 34.48 2313 GLU A CA 1
ATOM 578 C C . GLU A 1 78 ? 5.073 -12.910 -24.872 1.00 36.68 2313 GLU A C 1
ATOM 579 O O . GLU A 1 78 ? 4.211 -13.705 -25.237 1.00 34.81 2313 GLU A O 1
ATOM 585 N N . GLU A 1 79 ? 6.367 -13.091 -25.120 1.00 32.83 2314 GLU A N 1
ATOM 586 C CA A GLU A 1 79 ? 6.865 -14.265 -25.860 0.50 32.58 2314 GLU A CA 1
ATOM 587 C CA B GLU A 1 79 ? 6.824 -14.291 -25.823 0.50 32.68 2314 GLU A CA 1
ATOM 588 C C . GLU A 1 79 ? 7.748 -15.131 -24.954 1.00 29.03 2314 GLU A C 1
ATOM 589 O O . GLU A 1 79 ? 8.630 -14.600 -24.264 1.00 28.65 2314 GLU A O 1
ATOM 600 N N . HIS A 1 80 ? 7.554 -16.460 -24.987 1.00 26.79 2315 HIS A N 1
ATOM 601 C CA . HIS A 1 80 ?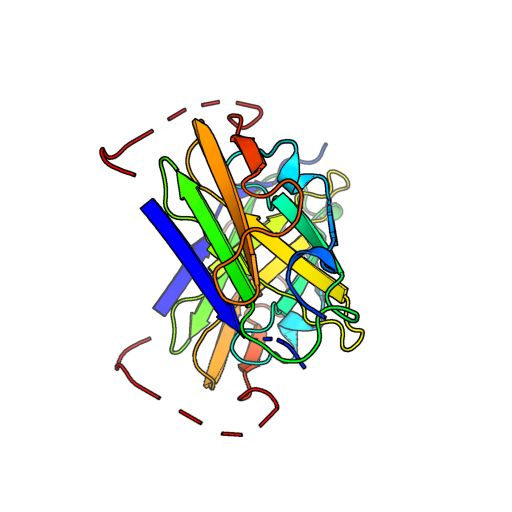 8.438 -17.396 -24.258 1.00 26.89 2315 HIS A CA 1
ATOM 602 C C . HIS A 1 80 ? 9.908 -17.205 -24.663 1.00 29.22 2315 HIS A C 1
ATOM 603 O O . HIS A 1 80 ? 10.210 -17.119 -25.864 1.00 26.57 2315 HIS A O 1
ATOM 610 N N . ILE A 1 81 ? 10.843 -17.182 -23.690 1.00 23.73 2316 ILE A N 1
ATOM 611 C CA . ILE A 1 81 ? 12.251 -17.164 -24.053 1.00 25.92 2316 ILE A CA 1
ATOM 612 C C . ILE A 1 81 ? 12.672 -18.584 -24.481 1.00 27.55 2316 ILE A C 1
ATOM 613 O O . ILE A 1 81 ? 11.902 -19.522 -24.286 1.00 27.69 2316 ILE A O 1
ATOM 618 N N . PRO A 1 82 ? 13.889 -18.736 -25.045 1.00 29.90 2317 PRO A N 1
ATOM 619 C CA . PRO A 1 82 ? 14.324 -20.066 -25.446 1.00 33.00 2317 PRO A CA 1
ATOM 620 C C . PRO A 1 82 ? 14.234 -21.027 -24.277 1.00 32.97 2317 PRO A C 1
ATOM 621 O O . PRO A 1 82 ? 14.662 -20.701 -23.158 1.00 30.42 2317 PRO A O 1
ATOM 625 N N . ASP A 1 83 ? 13.636 -22.188 -24.547 1.00 30.62 2318 ASP A N 1
ATOM 626 C CA . ASP A 1 83 ? 13.445 -23.292 -23.546 1.00 32.16 2318 ASP A CA 1
ATOM 627 C C . ASP A 1 83 ? 12.322 -23.097 -22.534 1.00 27.94 2318 ASP A C 1
ATOM 628 O O . ASP A 1 83 ? 12.054 -23.969 -21.744 1.00 30.51 2318 ASP A O 1
ATOM 633 N N . SER A 1 84 ? 11.629 -21.972 -22.609 1.00 28.67 2319 SER A N 1
ATOM 634 C CA . SER A 1 84 ? 10.473 -21.754 -21.750 1.00 25.44 2319 SER A CA 1
ATOM 635 C C . SER A 1 84 ? 9.254 -22.261 -22.489 1.00 27.13 2319 SER A C 1
ATOM 636 O O . SER A 1 84 ? 9.121 -22.012 -23.678 1.00 29.73 2319 SER A O 1
ATOM 639 N N . PRO A 1 85 ? 8.323 -22.973 -21.797 1.00 28.99 2320 PRO A N 1
ATOM 640 C CA . PRO A 1 85 ? 8.211 -23.234 -20.373 1.00 27.94 2320 PRO A CA 1
ATOM 641 C C . PRO A 1 85 ? 9.096 -24.422 -19.947 1.00 28.84 2320 PRO A C 1
ATOM 642 O O . PRO A 1 85 ? 9.369 -25.345 -20.756 1.00 28.66 2320 PRO A O 1
ATOM 646 N N . PHE A 1 86 ? 9.608 -24.333 -18.747 1.00 26.99 2321 PHE A N 1
ATOM 647 C CA . PHE A 1 86 ? 10.494 -25.373 -18.178 1.00 26.06 2321 PHE A CA 1
ATOM 648 C C . PHE A 1 86 ? 9.659 -26.289 -17.339 1.00 32.09 2321 PHE A C 1
ATOM 649 O O . PHE A 1 86 ? 8.976 -25.833 -16.423 1.00 25.75 2321 PHE A O 1
ATOM 657 N N . VAL A 1 87 ? 9.700 -27.600 -17.609 1.00 28.45 2322 VAL A N 1
ATOM 658 C CA . VAL A 1 87 ? 8.879 -28.515 -16.803 1.00 30.73 2322 VAL A CA 1
ATOM 659 C C . VAL A 1 87 ? 9.780 -29.082 -15.677 1.00 33.88 2322 VAL A C 1
ATOM 660 O O . VAL A 1 87 ? 10.858 -29.600 -15.942 1.00 32.60 2322 VAL A O 1
ATOM 664 N N . VAL A 1 88 ? 9.358 -28.918 -14.441 1.00 26.84 2323 VAL A N 1
ATOM 665 C CA . VAL A 1 88 ? 10.186 -29.207 -13.281 1.00 25.36 2323 VAL A CA 1
ATOM 666 C C . VAL A 1 88 ? 9.480 -30.203 -12.343 1.00 26.78 2323 VAL A C 1
ATOM 667 O O . VAL A 1 88 ? 8.406 -29.909 -11.817 1.00 27.70 2323 VAL A O 1
ATOM 671 N N . PRO A 1 89 ? 10.073 -31.414 -12.150 1.00 28.54 2324 PRO A N 1
ATOM 672 C CA . PRO A 1 89 ? 9.499 -32.407 -11.225 1.00 29.02 2324 PRO A CA 1
ATOM 673 C C . PRO A 1 89 ? 9.827 -31.933 -9.828 1.00 26.62 2324 PRO A C 1
ATOM 674 O O . PRO A 1 89 ? 10.990 -31.581 -9.560 1.00 28.27 2324 PRO A O 1
ATOM 678 N N . VAL A 1 90 ? 8.805 -31.786 -8.999 1.00 25.52 2325 VAL A N 1
ATOM 679 C CA . VAL A 1 90 ? 9.006 -31.404 -7.569 1.00 23.75 2325 VAL A CA 1
ATOM 680 C C . VAL A 1 90 ? 8.767 -32.638 -6.697 1.00 26.24 2325 VAL A C 1
ATOM 681 O O . VAL A 1 90 ? 7.688 -33.220 -6.690 1.00 26.71 2325 VAL A O 1
ATOM 685 N N . ALA A 1 91 ? 9.820 -33.071 -6.025 1.00 27.48 2326 ALA A N 1
ATOM 686 C CA . ALA A 1 91 ? 9.784 -34.255 -5.151 1.00 32.40 2326 ALA A CA 1
ATOM 687 C C . ALA A 1 91 ? 9.409 -33.914 -3.699 1.00 36.17 2326 ALA A C 1
ATOM 688 O O . ALA A 1 91 ? 9.632 -32.779 -3.221 1.00 30.39 2326 ALA A O 1
ATOM 690 N N . SER A 1 92 ? 8.839 -34.900 -2.981 1.00 37.13 2327 SER A N 1
ATOM 691 C CA . SER A 1 92 ? 8.734 -34.814 -1.541 1.00 42.71 2327 SER A CA 1
ATOM 692 C C . SER A 1 92 ? 10.083 -34.621 -0.912 1.00 44.07 2327 SER A C 1
ATOM 693 O O . SER A 1 92 ? 11.102 -35.061 -1.447 1.00 42.74 2327 SER A O 1
ATOM 696 N N . PRO A 1 93 ? 10.111 -33.956 0.233 1.00 45.44 2328 PRO A N 1
ATOM 697 C CA . PRO A 1 93 ? 11.411 -33.744 0.825 1.00 55.49 2328 PRO A CA 1
ATOM 698 C C . PRO A 1 93 ? 11.925 -35.032 1.485 1.00 56.53 2328 PRO A C 1
ATOM 699 O O . PRO A 1 93 ? 11.124 -35.883 1.884 1.00 56.70 2328 PRO A O 1
ATOM 703 N N . SER A 1 94 ? 13.246 -35.175 1.548 1.00 68.36 2329 SER A N 1
ATOM 704 C CA . SER A 1 94 ? 13.885 -36.199 2.381 1.00 80.18 2329 SER A CA 1
ATOM 705 C C . SER A 1 94 ? 15.208 -35.657 2.900 1.00 84.75 2329 SER A C 1
ATOM 706 O O . SER A 1 94 ? 15.720 -34.662 2.379 1.00 84.43 2329 SER A O 1
ATOM 709 N N . GLY A 1 104 ? -4.814 -34.098 -0.710 1.00 45.26 2339 GLY A N 1
ATOM 710 C CA . GLY A 1 104 ? -4.474 -32.751 -1.359 1.00 52.12 2339 GLY A CA 1
ATOM 711 C C . GLY A 1 104 ? -5.659 -32.025 -2.023 1.00 51.92 2339 GLY A C 1
ATOM 712 O O . GLY A 1 104 ? -6.502 -32.658 -2.649 1.00 53.36 2339 GLY A O 1
ATOM 713 N N . SER A 1 105 ? -5.751 -30.697 -1.882 1.00 50.98 2340 SER A N 1
ATOM 714 C CA . SER A 1 105 ? -6.909 -29.982 -2.477 1.00 44.25 2340 SER A CA 1
ATOM 715 C C . SER A 1 105 ? -6.855 -30.071 -4.005 1.00 42.81 2340 SER A C 1
ATOM 716 O O . SER A 1 105 ? -5.775 -30.170 -4.554 1.00 43.25 2340 SER A O 1
ATOM 719 N N . SER A 1 106 ? -8.006 -30.048 -4.679 1.00 34.31 2341 SER A N 1
ATOM 720 C CA . SER A 1 106 ? -8.035 -30.271 -6.112 1.00 39.09 2341 SER A CA 1
ATOM 721 C C . SER A 1 106 ? -7.798 -28.971 -6.918 1.00 36.52 2341 SER A C 1
ATOM 722 O O . SER A 1 106 ? -7.676 -27.894 -6.341 1.00 29.36 2341 SER A O 1
ATOM 725 N N . GLY A 1 107 ? -7.708 -29.098 -8.237 1.00 31.49 2342 GLY A N 1
ATOM 726 C CA . GLY A 1 107 ? -7.362 -27.930 -9.152 1.00 32.21 2342 GLY A CA 1
ATOM 727 C C . GLY A 1 107 ? -5.894 -27.594 -9.223 1.00 29.54 2342 GLY A C 1
ATOM 728 O O . GLY A 1 107 ? -5.045 -28.218 -8.526 1.00 29.72 2342 GLY A O 1
ATOM 729 N N . SER A 1 108 ? -5.515 -26.636 -10.098 1.00 23.70 2343 SER A N 1
ATOM 730 C CA . SER A 1 108 ? -4.109 -26.272 -10.242 1.00 23.03 2343 SER A CA 1
ATOM 731 C C . SER A 1 108 ? -4.074 -24.757 -10.144 1.00 23.89 2343 SER A C 1
ATOM 732 O O . SER A 1 108 ? -5.106 -24.125 -10.262 1.00 23.06 2343 SER A O 1
ATOM 735 N N . TRP A 1 109 ? -2.901 -24.237 -9.936 1.00 21.94 988 TRP A N 1
ATOM 736 C CA . TRP A 1 109 ? -2.728 -22.781 -9.667 1.00 22.31 988 TRP A CA 1
ATOM 737 C C . TRP A 1 109 ? -1.672 -22.270 -10.606 1.00 20.50 988 TRP A C 1
ATOM 738 O O . TRP A 1 109 ? -0.731 -22.997 -10.987 1.00 21.19 988 TRP A O 1
ATOM 749 N N . LYS A 1 110 ? -1.738 -20.976 -10.914 1.00 18.52 989 LYS A N 1
ATOM 750 C CA . LYS A 1 110 ? -0.629 -20.383 -11.657 1.00 17.42 989 LYS A CA 1
ATOM 751 C C . LYS A 1 110 ? -0.390 -19.032 -10.994 1.00 18.39 989 LYS A C 1
ATOM 752 O O . LYS A 1 110 ? -1.367 -18.287 -10.732 1.00 19.26 989 LYS A O 1
ATOM 758 N N . VAL A 1 111 ? 0.845 -18.791 -10.6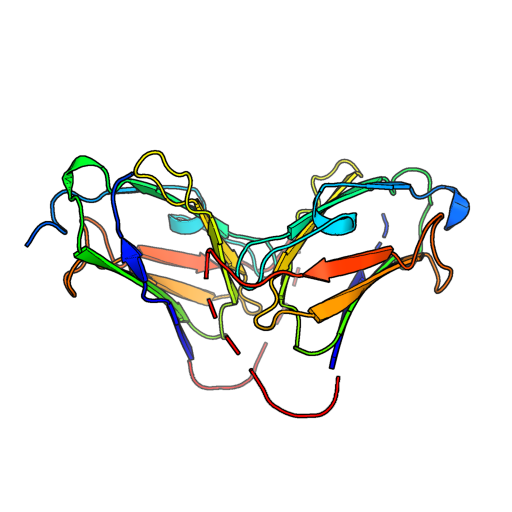12 1.00 17.55 990 VAL A N 1
ATOM 759 C CA . VAL A 1 111 ? 1.206 -17.490 -9.985 1.00 18.84 990 VAL A CA 1
ATOM 760 C C . VAL A 1 111 ? 2.242 -16.859 -10.890 1.00 18.79 990 VAL A C 1
ATOM 761 O O . VAL A 1 111 ? 3.283 -17.481 -11.174 1.00 18.05 990 VAL A O 1
ATOM 765 N N . GLY A 1 112 ? 1.898 -15.649 -11.389 1.00 19.81 991 GLY A N 1
ATOM 766 C CA . GLY A 1 112 ? 2.813 -14.905 -12.323 1.00 19.25 991 GLY A CA 1
ATOM 767 C C . GLY A 1 112 ? 3.171 -13.516 -11.770 1.00 20.24 991 GLY A C 1
ATOM 768 O O . GLY A 1 112 ? 2.292 -12.846 -11.217 1.00 19.88 991 GLY A O 1
ATOM 769 N N . PHE A 1 113 ? 4.402 -13.052 -12.060 1.00 19.02 992 PHE A N 1
ATOM 770 C CA . PHE A 1 113 ? 4.811 -11.746 -11.653 1.00 18.80 992 PHE A CA 1
ATOM 771 C C . PHE A 1 113 ? 5.307 -11.047 -12.963 1.00 19.69 992 PHE A C 1
ATOM 772 O O . PHE A 1 113 ? 6.082 -11.671 -13.692 1.00 23.63 992 PHE A O 1
ATOM 780 N N . PHE A 1 114 ? 4.948 -9.769 -13.128 1.00 20.81 993 PHE A N 1
ATOM 781 C CA A PHE A 1 114 ? 5.296 -9.009 -14.356 0.50 22.22 993 PHE A CA 1
ATOM 782 C CA B PHE A 1 114 ? 5.198 -8.997 -14.348 0.50 23.74 993 PHE A CA 1
ATOM 783 C C . PHE A 1 114 ? 5.953 -7.720 -13.908 1.00 28.65 993 PHE A C 1
ATOM 784 O O . PHE A 1 114 ? 5.483 -6.994 -12.954 1.00 26.55 993 PHE A O 1
ATOM 799 N N . LYS A 1 115 ? 7.102 -7.460 -14.506 1.00 28.54 994 LYS A N 1
ATOM 800 C CA . LYS A 1 115 ? 7.794 -6.182 -14.206 1.00 35.23 994 LYS A CA 1
ATOM 801 C C . LYS A 1 115 ? 8.558 -5.702 -15.426 1.00 33.07 994 LYS A C 1
ATOM 802 O O . LYS A 1 115 ? 9.059 -6.515 -16.203 1.00 27.57 994 LYS A O 1
ATOM 808 N N . ARG A 1 116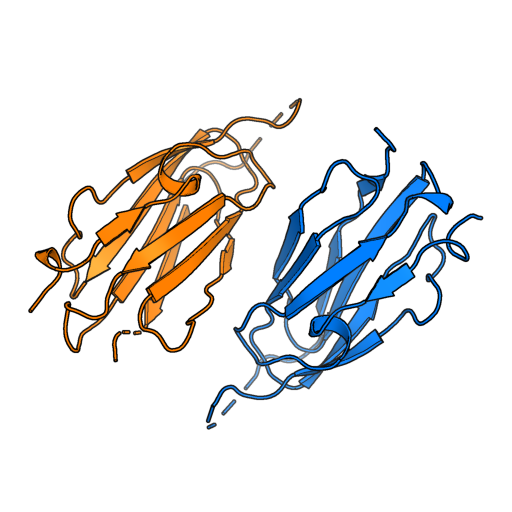 ? 8.602 -4.389 -15.601 1.00 39.24 995 ARG A N 1
ATOM 809 C CA . ARG A 1 116 ? 9.406 -3.772 -16.652 1.00 43.58 995 ARG A CA 1
ATOM 810 C C . ARG A 1 116 ? 10.871 -3.973 -16.360 1.00 42.25 995 ARG A C 1
ATOM 811 O O . ARG A 1 116 ? 11.336 -3.612 -15.292 1.00 43.54 995 ARG A O 1
ATOM 819 N N . ASN A 1 117 ? 11.588 -4.592 -17.305 1.00 38.57 996 ASN A N 1
ATOM 820 C CA . ASN A 1 117 ? 13.018 -4.779 -17.214 1.00 38.49 996 ASN A CA 1
ATOM 821 C C . ASN A 1 117 ? 13.590 -3.439 -17.660 1.00 41.66 996 ASN A C 1
ATOM 822 O O . ASN A 1 117 ? 13.230 -2.945 -18.725 1.00 35.82 996 ASN A O 1
ATOM 827 N N . ARG A 1 118 ? 14.419 -2.835 -16.851 1.00 45.07 997 ARG A N 1
ATOM 828 C CA . ARG A 1 118 ? 15.055 -1.589 -17.259 1.00 63.01 997 ARG A CA 1
ATOM 829 C C . ARG A 1 118 ? 16.551 -1.667 -17.028 1.00 66.73 997 ARG A C 1
ATOM 830 O O . ARG A 1 118 ? 16.991 -1.582 -15.889 1.00 73.84 997 ARG A O 1
ATOM 832 N N . PRO A 1 119 ? 17.338 -1.831 -18.110 1.00 68.82 998 PRO A N 1
ATOM 833 C CA . PRO A 1 119 ? 18.817 -1.850 -18.031 1.00 80.09 998 PRO A CA 1
ATOM 834 C C . PRO A 1 119 ? 19.378 -0.648 -17.238 1.00 85.21 998 PRO A C 1
ATOM 835 O O . PRO A 1 119 ? 18.861 0.474 -17.380 1.00 88.38 998 PRO A O 1
ATOM 839 N N . PRO A 1 120 ? 20.408 -0.874 -16.385 1.00 88.89 999 PRO A N 1
ATOM 840 C CA . PRO A 1 120 ? 20.909 0.270 -15.597 1.00 84.21 999 PRO A CA 1
ATOM 841 C C . PRO A 1 120 ? 21.933 1.097 -16.373 1.00 79.09 999 PRO A C 1
ATOM 842 O O . PRO A 1 120 ? 21.686 1.453 -17.531 1.00 65.50 999 PRO A O 1
ATOM 846 N N . GLY B 1 1 ? 21.040 -26.800 26.888 1.00 44.62 2236 GLY B N 1
ATOM 847 C CA . GLY B 1 1 ? 21.225 -25.935 25.614 1.00 46.87 2236 GLY B CA 1
ATOM 848 C C . GLY B 1 1 ? 20.331 -24.684 25.621 1.00 43.80 2236 GLY B C 1
ATOM 849 O O . GLY B 1 1 ? 20.517 -23.807 26.452 1.00 49.30 2236 GLY B O 1
ATOM 850 N N . GLY B 1 2 ? 19.387 -24.578 24.680 1.00 45.57 2237 GLY B N 1
ATOM 851 C CA . GLY B 1 2 ? 18.311 -23.548 24.762 1.00 40.01 2237 GLY B CA 1
ATOM 852 C C . GLY B 1 2 ? 18.423 -22.293 23.884 1.00 36.85 2237 GLY B C 1
ATOM 853 O O . GLY B 1 2 ? 19.428 -22.049 23.186 1.00 35.96 2237 GLY B O 1
ATOM 854 N N . ALA B 1 3 ? 17.425 -21.438 24.022 1.00 35.63 2238 ALA B N 1
ATOM 855 C CA . ALA B 1 3 ? 17.259 -20.274 23.174 1.00 33.72 2238 ALA B CA 1
ATOM 856 C C . ALA B 1 3 ? 18.433 -19.297 23.300 1.00 39.97 2238 ALA B C 1
ATOM 857 O O . ALA B 1 3 ? 18.817 -18.614 22.305 1.00 33.11 2238 ALA B O 1
ATOM 859 N N . HIS B 1 4 ? 19.062 -19.254 24.491 1.00 38.43 2239 HIS B N 1
ATOM 860 C CA . HIS B 1 4 ? 20.129 -18.299 24.677 1.00 42.57 2239 HIS B CA 1
ATOM 861 C C . HIS B 1 4 ? 21.387 -18.727 23.936 1.00 42.94 2239 HIS B C 1
ATOM 862 O O . HIS B 1 4 ? 22.297 -17.918 23.769 1.00 45.53 2239 HIS B O 1
ATOM 869 N N . LYS B 1 5 ? 21.410 -19.961 23.432 1.00 40.08 2240 LYS B N 1
ATOM 870 C CA . LYS B 1 5 ? 22.549 -20.403 22.611 1.00 42.90 2240 LYS B CA 1
ATOM 871 C C . LYS B 1 5 ? 22.373 -20.073 21.093 1.00 42.02 2240 LYS B C 1
ATOM 872 O O . LYS B 1 5 ? 23.286 -20.311 20.283 1.00 35.96 2240 LYS B O 1
ATOM 878 N N . VAL B 1 6 ? 21.226 -19.479 20.739 1.00 38.08 2241 VAL B N 1
ATOM 879 C CA . VAL B 1 6 ? 20.911 -19.219 19.307 1.00 38.56 2241 VAL B CA 1
ATOM 880 C C . VAL B 1 6 ? 21.326 -17.800 18.968 1.00 37.91 2241 VAL B C 1
ATOM 881 O O . VAL B 1 6 ? 21.107 -16.862 19.769 1.00 40.94 2241 VAL B O 1
ATOM 885 N N . ARG B 1 7 ? 21.951 -17.650 17.807 1.00 39.02 2242 ARG B N 1
ATOM 886 C CA . ARG B 1 7 ? 22.315 -16.322 17.302 1.00 41.70 2242 ARG B CA 1
ATOM 887 C C . ARG B 1 7 ? 21.735 -16.110 15.918 1.00 40.30 2242 ARG B C 1
ATOM 888 O O . ARG B 1 7 ? 21.895 -16.967 15.031 1.00 36.17 2242 ARG B O 1
ATOM 896 N N . ALA B 1 8 ? 21.074 -14.963 15.725 1.00 41.70 2243 ALA B N 1
ATOM 897 C CA . ALA B 1 8 ? 20.549 -14.592 14.421 1.00 37.00 2243 ALA B CA 1
ATOM 898 C C . ALA B 1 8 ? 21.126 -13.245 14.008 1.00 35.95 2243 ALA B C 1
ATOM 899 O O . ALA B 1 8 ? 21.348 -12.391 14.853 1.00 38.71 2243 ALA B O 1
ATOM 901 N N . GLY B 1 9 ? 21.399 -13.077 12.722 1.00 35.88 2244 GLY B N 1
ATOM 902 C CA . GLY B 1 9 ? 21.795 -11.758 12.205 1.00 35.35 2244 GLY B CA 1
ATOM 903 C C . GLY B 1 9 ? 21.750 -11.680 10.687 1.00 34.92 2244 GLY B C 1
ATOM 904 O O . GLY B 1 9 ? 21.822 -12.705 9.976 1.00 32.60 2244 GLY B O 1
ATOM 905 N N . GLY B 1 10 ? 21.719 -10.465 10.162 1.00 34.67 2245 GLY B N 1
ATOM 906 C CA . GLY B 1 10 ? 21.652 -10.343 8.718 1.00 33.50 2245 GLY B CA 1
ATOM 907 C C . GLY B 1 10 ? 20.974 -9.046 8.345 1.00 31.75 2245 GLY B C 1
ATOM 908 O O . GLY B 1 10 ? 20.369 -8.385 9.196 1.00 32.37 2245 GLY B O 1
ATOM 909 N N . PRO B 1 11 ? 21.116 -8.631 7.094 1.00 34.70 2246 PRO B N 1
ATOM 910 C CA . PRO B 1 11 ? 20.512 -7.329 6.738 1.00 34.22 2246 PRO B CA 1
ATOM 911 C C . PRO B 1 11 ? 18.992 -7.250 6.947 1.00 33.52 2246 PRO B C 1
ATOM 912 O O . PRO B 1 11 ? 18.482 -6.209 7.355 1.00 34.62 2246 PRO B O 1
ATOM 916 N N . GLY B 1 12 ? 18.281 -8.371 6.775 1.00 32.49 2247 GLY B N 1
ATOM 917 C CA . GLY B 1 12 ? 16.822 -8.372 6.993 1.00 31.53 2247 GLY B CA 1
ATOM 918 C C . GLY B 1 12 ? 16.352 -8.234 8.432 1.00 31.27 2247 GLY B C 1
ATOM 919 O O . GLY B 1 12 ? 15.144 -8.156 8.676 1.00 30.08 2247 GLY B O 1
ATOM 920 N N . LEU B 1 13 ? 17.292 -8.221 9.411 1.00 31.53 2248 LEU B N 1
ATOM 921 C CA . LEU B 1 13 ? 16.908 -7.924 10.755 1.00 28.96 2248 LEU B CA 1
ATOM 922 C C . LEU B 1 13 ? 17.166 -6.464 11.057 1.00 33.72 2248 LEU B C 1
ATOM 923 O O . LEU B 1 13 ? 16.986 -6.002 12.223 1.00 34.15 2248 LEU B O 1
ATOM 928 N N . GLU B 1 14 ? 17.624 -5.724 10.046 1.00 32.46 2249 GLU B N 1
ATOM 929 C CA . GLU B 1 14 ? 17.958 -4.307 10.239 1.00 32.57 2249 GLU B CA 1
ATOM 930 C C . GLU B 1 14 ? 17.022 -3.427 9.458 1.00 32.07 2249 GLU B C 1
ATOM 931 O O . GLU B 1 14 ? 16.535 -2.449 9.969 1.00 32.57 2249 GLU B O 1
ATOM 937 N N . ARG B 1 15 ? 16.847 -3.742 8.179 1.00 29.86 2250 ARG B N 1
ATOM 938 C CA . ARG B 1 15 ? 16.050 -2.870 7.276 1.00 29.78 2250 ARG B CA 1
ATOM 939 C C . ARG B 1 15 ? 15.621 -3.734 6.067 1.00 29.99 2250 ARG B C 1
ATOM 940 O O . ARG B 1 15 ? 16.244 -4.785 5.762 1.00 30.15 2250 ARG B O 1
ATOM 948 N N . ALA B 1 16 ? 14.560 -3.307 5.399 1.00 29.53 2251 ALA B N 1
ATOM 949 C CA . ALA B 1 16 ? 14.049 -4.049 4.235 1.00 27.21 2251 ALA B CA 1
ATOM 950 C C . ALA B 1 16 ? 13.336 -3.074 3.337 1.00 25.74 2251 ALA B C 1
ATOM 951 O O . ALA B 1 16 ? 13.042 -1.928 3.738 1.00 26.63 2251 ALA B O 1
ATOM 953 N N . GLU B 1 17 ? 12.980 -3.550 2.143 1.00 23.87 2252 GLU B N 1
ATOM 954 C CA . GLU B 1 17 ? 12.209 -2.772 1.199 1.00 26.78 2252 GLU B CA 1
ATOM 955 C C . GLU B 1 17 ? 11.018 -3.648 0.785 1.00 25.20 2252 GLU B C 1
ATOM 956 O O . GLU B 1 17 ? 11.201 -4.894 0.648 1.00 25.65 2252 GLU B O 1
ATOM 962 N N . ALA B 1 18 ? 9.827 -3.050 0.642 1.00 23.65 2253 ALA B N 1
ATOM 963 C CA . ALA B 1 18 ? 8.660 -3.804 0.172 1.00 24.36 2253 ALA B CA 1
ATOM 964 C C . ALA B 1 18 ? 8.984 -4.536 -1.149 1.00 26.93 2253 ALA B C 1
ATOM 965 O O . ALA B 1 18 ? 9.495 -3.918 -2.131 1.00 25.35 2253 ALA B O 1
ATOM 967 N N . GLY B 1 19 ? 8.636 -5.821 -1.202 1.00 23.36 2254 GLY B N 1
ATOM 968 C CA . GLY B 1 19 ? 8.825 -6.693 -2.436 1.00 22.47 2254 GLY B CA 1
ATOM 969 C C . GLY B 1 19 ? 10.215 -7.221 -2.673 1.00 24.62 2254 GLY B C 1
ATOM 970 O O . GLY B 1 19 ? 10.422 -7.934 -3.653 1.00 26.90 2254 GLY B O 1
ATOM 971 N N . VAL B 1 20 ? 11.195 -6.836 -1.842 1.00 22.25 2255 VAL B N 1
ATOM 972 C CA . VAL B 1 20 ? 12.583 -7.225 -1.995 1.00 25.48 2255 VAL B CA 1
ATOM 973 C C . VAL B 1 20 ? 12.962 -8.235 -0.887 1.00 26.20 2255 VAL B C 1
ATOM 974 O O . VAL B 1 20 ? 12.771 -7.923 0.303 1.00 25.31 2255 VAL B O 1
ATOM 978 N N . PRO B 1 21 ? 13.477 -9.428 -1.261 1.00 25.70 2256 PRO B N 1
ATOM 979 C CA . PRO B 1 21 ? 13.807 -10.399 -0.160 1.00 25.91 2256 PRO B CA 1
ATOM 980 C C . PRO B 1 21 ? 14.717 -9.858 0.872 1.00 27.76 2256 PRO B C 1
ATOM 981 O O . PRO B 1 21 ? 15.770 -9.255 0.561 1.00 28.25 2256 PRO B O 1
ATOM 985 N N . ALA B 1 22 ? 14.293 -9.998 2.120 1.00 26.68 2257 ALA B N 1
ATOM 986 C CA . ALA B 1 22 ? 15.047 -9.509 3.242 1.00 25.49 2257 ALA B CA 1
ATOM 987 C C . ALA B 1 22 ? 15.684 -10.766 3.907 1.00 28.60 2257 ALA B C 1
ATOM 988 O O . ALA B 1 22 ? 14.959 -11.700 4.341 1.00 29.21 2257 ALA B O 1
ATOM 990 N N . GLU B 1 23 ? 17.012 -10.837 3.891 1.00 27.21 2258 GLU B N 1
ATOM 991 C CA . GLU B 1 23 ? 17.749 -12.060 4.287 1.00 31.05 2258 GLU B CA 1
ATOM 992 C C . GLU B 1 23 ? 18.449 -12.012 5.674 1.00 27.71 2258 GLU B C 1
ATOM 993 O O . GLU B 1 23 ? 18.966 -10.979 6.126 1.00 28.04 2258 GLU B O 1
ATOM 999 N N . PHE B 1 24 ? 18.519 -13.169 6.312 1.00 27.60 2259 PHE B N 1
ATOM 1000 C CA . PHE B 1 24 ? 19.287 -13.320 7.572 1.00 27.96 2259 PHE B CA 1
ATOM 1001 C C . PHE B 1 24 ? 19.557 -14.766 7.859 1.00 27.75 2259 PHE B C 1
ATOM 1002 O O . PHE B 1 24 ? 19.126 -15.630 7.107 1.00 28.21 2259 PHE B O 1
ATOM 1010 N N . SER B 1 25 ? 20.437 -15.016 8.839 1.00 30.01 2260 SER B N 1
ATOM 1011 C CA . SER B 1 25 ? 20.871 -16.384 9.172 1.00 33.58 2260 SER B CA 1
ATOM 1012 C C . SER B 1 25 ? 20.615 -16.593 10.610 1.00 30.83 2260 SER B C 1
ATOM 1013 O O . SER B 1 25 ? 20.649 -15.641 11.391 1.00 31.20 2260 SER B O 1
ATOM 1016 N N . ILE B 1 26 ? 20.462 -17.854 10.975 1.00 32.52 2261 ILE B N 1
ATOM 1017 C CA . ILE B 1 26 ? 20.230 -18.236 12.378 1.00 32.87 2261 ILE B CA 1
ATOM 1018 C C . ILE B 1 26 ? 21.224 -19.402 12.668 1.00 33.45 2261 ILE B C 1
ATOM 1019 O O . ILE B 1 26 ? 21.238 -20.424 11.951 1.00 33.83 2261 ILE B O 1
ATOM 1024 N N . TRP B 1 27 ? 22.061 -19.215 13.686 1.00 33.98 2262 TRP B N 1
ATOM 1025 C CA . TRP B 1 27 ? 23.005 -20.259 14.161 1.00 33.21 2262 TRP B CA 1
ATOM 1026 C C . TRP B 1 27 ? 22.360 -21.083 15.276 1.00 33.01 2262 TRP B C 1
ATOM 1027 O O . TRP B 1 27 ? 22.144 -20.596 16.369 1.00 34.71 2262 TRP B O 1
ATOM 1038 N N . THR B 1 28 ? 21.964 -22.295 14.953 1.00 33.77 2263 THR B N 1
ATOM 1039 C CA . THR B 1 28 ? 21.154 -23.036 15.905 1.00 35.91 2263 THR B CA 1
ATOM 1040 C C . THR B 1 28 ? 21.843 -24.278 16.409 1.00 36.99 2263 THR B C 1
ATOM 1041 O O . THR B 1 28 ? 21.264 -25.003 17.136 1.00 38.21 2263 THR B O 1
ATOM 1045 N N . ARG B 1 29 ? 23.075 -24.529 16.005 1.00 41.45 2264 ARG B N 1
ATOM 1046 C CA . ARG B 1 29 ? 23.677 -25.850 16.210 1.00 46.52 2264 ARG B CA 1
ATOM 1047 C C . ARG B 1 29 ? 23.955 -26.147 17.672 1.00 41.40 2264 ARG B C 1
ATOM 1048 O O . ARG B 1 29 ? 24.013 -27.288 18.063 1.00 44.34 2264 ARG B O 1
ATOM 1056 N N . GLU B 1 30 ? 24.191 -25.109 18.451 1.00 39.90 2265 GLU B N 1
ATOM 1057 C CA . GLU B 1 30 ? 24.436 -25.231 19.875 1.00 42.78 2265 GLU B CA 1
ATOM 1058 C C . GLU B 1 30 ? 23.140 -25.248 20.762 1.00 43.26 2265 GLU B C 1
ATOM 1059 O O . GLU B 1 30 ? 23.231 -25.425 21.988 1.00 40.78 2265 GLU B O 1
ATOM 1061 N N . ALA B 1 31 ? 21.953 -25.096 20.146 1.00 40.06 2266 ALA B N 1
ATOM 1062 C CA . ALA B 1 31 ? 20.702 -25.009 20.911 1.00 39.70 2266 ALA B CA 1
ATOM 1063 C C . ALA B 1 31 ? 20.228 -26.360 21.457 1.00 38.45 2266 ALA B C 1
ATOM 1064 O O . ALA B 1 31 ? 19.445 -26.404 22.414 1.00 41.81 2266 ALA B O 1
ATOM 1066 N N . GLY B 1 32 ? 20.560 -27.422 20.737 1.00 36.67 2267 GLY B N 1
ATOM 1067 C CA . GLY 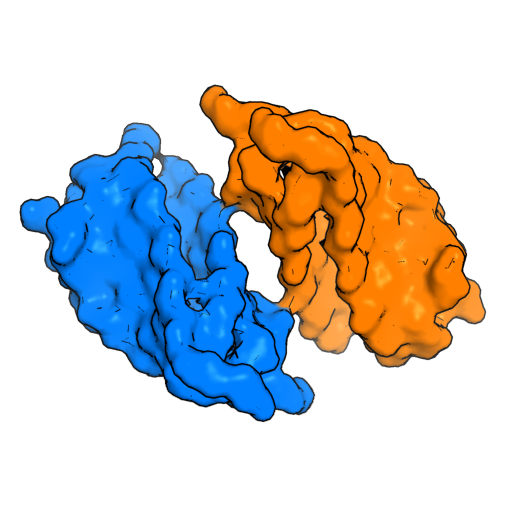B 1 32 ? 20.069 -28.757 21.037 1.00 38.27 2267 GLY B CA 1
ATOM 1068 C C . GLY B 1 32 ? 18.722 -28.997 20.417 1.00 39.69 2267 GLY B C 1
ATOM 1069 O O . GLY B 1 32 ? 18.176 -28.123 19.696 1.00 36.02 2267 GLY B O 1
ATOM 1070 N N . ALA B 1 33 ? 18.161 -30.168 20.684 1.00 34.43 2268 ALA B N 1
ATOM 1071 C CA . ALA B 1 33 ? 16.899 -30.526 20.078 1.00 33.89 2268 ALA B CA 1
ATOM 1072 C C . ALA B 1 33 ? 15.791 -29.703 20.732 1.00 33.00 2268 ALA B C 1
ATOM 1073 O O . ALA B 1 33 ? 15.857 -29.395 21.933 1.00 32.37 2268 ALA B O 1
ATOM 1075 N N . GLY B 1 34 ? 14.824 -29.295 19.908 1.00 34.08 2269 GLY B N 1
ATOM 1076 C CA . GLY B 1 34 ? 13.686 -28.506 20.348 1.00 33.73 2269 GLY B CA 1
ATOM 1077 C C . GLY B 1 34 ? 12.997 -27.825 19.161 1.00 32.38 2269 GLY B C 1
ATOM 1078 O O . GLY B 1 34 ? 13.292 -28.133 18.013 1.00 33.43 2269 GLY B O 1
ATOM 1079 N N . GLY B 1 35 ? 12.074 -26.923 19.464 1.00 32.19 2270 GLY B N 1
ATOM 1080 C CA . GLY B 1 35 ? 11.164 -26.349 18.429 1.00 31.51 2270 GLY B CA 1
ATOM 1081 C C . GLY B 1 35 ? 11.686 -24.966 18.081 1.00 28.36 2270 GLY B C 1
ATOM 1082 O O . GLY B 1 35 ? 11.826 -24.100 18.969 1.00 28.25 2270 GLY B O 1
ATOM 1083 N N . LEU B 1 36 ? 11.944 -24.704 16.804 1.00 26.77 2271 LEU B N 1
ATOM 1084 C CA . LEU B 1 36 ? 12.350 -23.327 16.379 1.00 25.94 2271 LEU B CA 1
ATOM 1085 C C . LEU B 1 36 ? 11.129 -22.710 15.741 1.00 27.36 2271 LEU B C 1
ATOM 1086 O O . LEU B 1 36 ? 10.433 -23.407 15.003 1.00 26.21 2271 LEU B O 1
ATOM 1091 N N . ALA B 1 37 ? 10.843 -21.424 16.036 1.00 25.87 2272 ALA B N 1
ATOM 1092 C CA . ALA B 1 37 ? 9.719 -20.710 15.418 1.00 23.30 2272 ALA B CA 1
ATOM 1093 C C . ALA B 1 37 ? 10.250 -19.381 14.871 1.00 25.18 2272 ALA B C 1
ATOM 1094 O O . ALA B 1 37 ? 10.899 -18.601 15.599 1.00 24.44 2272 ALA B O 1
ATOM 1096 N N . ILE B 1 38 ? 9.940 -19.096 13.619 1.00 21.67 2273 ILE B N 1
ATOM 1097 C CA . ILE B 1 38 ? 10.415 -17.872 13.050 1.00 22.46 2273 ILE B CA 1
ATOM 1098 C C . ILE B 1 38 ? 9.165 -17.165 12.515 1.00 21.66 2273 ILE B C 1
ATOM 1099 O O . ILE B 1 38 ? 8.394 -17.799 11.728 1.00 22.86 2273 ILE B O 1
ATOM 1104 N N . ALA B 1 39 ? 8.896 -15.937 12.955 1.00 22.43 2274 ALA B N 1
ATOM 1105 C CA . ALA B 1 39 ? 7.661 -15.264 12.474 1.00 20.39 2274 ALA B CA 1
ATOM 1106 C C . ALA B 1 39 ? 7.941 -13.829 12.082 1.00 20.41 2274 ALA B C 1
ATOM 1107 O O . ALA B 1 39 ? 8.915 -13.190 12.551 1.00 20.97 2274 ALA B O 1
ATOM 1109 N N . VAL B 1 40 ? 7.073 -13.325 11.211 1.00 19.31 2275 VAL B N 1
ATOM 1110 C CA . VAL B 1 40 ? 7.110 -11.918 10.790 1.00 19.54 2275 VAL B CA 1
ATOM 1111 C C . VAL B 1 40 ? 5.713 -11.336 10.972 1.00 20.93 2275 VAL B C 1
ATOM 1112 O O . VAL B 1 40 ? 4.707 -11.881 10.481 1.00 19.28 2275 VAL B O 1
ATOM 1116 N N . GLU B 1 41 ? 5.639 -10.216 11.697 1.00 20.57 2276 GLU B N 1
ATOM 1117 C CA . GLU B 1 41 ? 4.345 -9.626 12.009 1.00 21.30 2276 GLU B CA 1
ATOM 1118 C C . GLU B 1 41 ? 4.333 -8.163 11.532 1.00 22.38 2276 GLU B C 1
ATOM 1119 O O . GLU B 1 41 ? 5.331 -7.445 11.709 1.00 23.97 2276 GLU B O 1
ATOM 1125 N N . GLY B 1 42 ? 3.236 -7.723 10.928 1.00 21.57 2277 GLY B N 1
ATOM 1126 C CA . GLY B 1 42 ? 3.147 -6.311 10.550 1.00 23.19 2277 GLY B CA 1
ATOM 1127 C C . GLY B 1 42 ? 1.974 -6.054 9.655 1.00 24.12 2277 GLY B C 1
ATOM 1128 O O . GLY B 1 42 ? 1.027 -6.899 9.553 1.00 23.42 2277 GLY B O 1
ATOM 1129 N N . PRO B 1 43 ? 2.060 -4.955 8.884 1.00 23.42 2278 PRO B N 1
ATOM 1130 C CA . PRO B 1 43 ? 0.847 -4.552 8.217 1.00 22.78 2278 PRO B CA 1
ATOM 1131 C C . PRO B 1 43 ? 0.442 -5.414 7.036 1.00 24.49 2278 PRO B C 1
ATOM 1132 O O . PRO B 1 43 ? -0.655 -5.236 6.532 1.00 28.95 2278 PRO B O 1
ATOM 1136 N N . SER B 1 44 ? 1.328 -6.252 6.522 1.00 21.48 2279 SER B N 1
ATOM 1137 C CA . SER B 1 44 ? 0.883 -7.228 5.472 1.00 23.43 2279 SER B CA 1
ATOM 1138 C C . SER B 1 44 ? 1.394 -8.626 5.763 1.00 21.51 2279 SER B C 1
ATOM 1139 O O . SER B 1 44 ? 2.244 -8.809 6.634 1.00 22.05 2279 SER B O 1
ATOM 1142 N N . LYS B 1 45 ? 0.944 -9.628 4.975 1.00 20.73 2280 LYS B N 1
ATOM 1143 C CA . LYS B 1 45 ? 1.305 -11.011 5.239 1.00 22.69 2280 LYS B CA 1
ATOM 1144 C C . LYS B 1 45 ? 2.648 -11.389 4.600 1.00 23.12 2280 LYS B C 1
ATOM 1145 O O . LYS B 1 45 ? 2.786 -11.322 3.373 1.00 22.59 2280 LYS B O 1
ATOM 1151 N N . ALA B 1 46 ? 3.647 -11.829 5.394 1.00 21.21 2281 ALA B N 1
ATOM 1152 C CA . ALA B 1 46 ? 4.992 -12.128 4.856 1.00 21.20 2281 ALA B CA 1
ATOM 1153 C C . ALA B 1 46 ? 4.959 -13.463 4.099 1.00 22.17 2281 ALA B C 1
ATOM 1154 O O . ALA B 1 46 ? 4.227 -14.353 4.451 1.00 22.01 2281 ALA B O 1
ATOM 1156 N N . GLU B 1 47 ? 5.808 -13.587 3.087 1.00 19.42 2282 GLU B N 1
ATOM 1157 C CA . GLU B 1 47 ? 6.184 -14.894 2.537 1.00 21.60 2282 GLU B CA 1
ATOM 1158 C C . GLU B 1 47 ? 7.606 -15.193 3.053 1.00 23.56 2282 GLU B C 1
ATOM 1159 O O . GLU B 1 47 ? 8.521 -14.358 2.949 1.00 24.82 2282 GLU B O 1
ATOM 1165 N N . ILE B 1 48 ? 7.751 -16.316 3.729 1.00 19.89 2283 ILE B N 1
ATOM 1166 C CA . ILE B 1 48 ? 9.018 -16.648 4.340 1.00 19.59 2283 ILE B CA 1
ATOM 1167 C C . ILE B 1 48 ? 9.580 -17.965 3.771 1.00 22.19 2283 ILE B C 1
ATOM 1168 O O . ILE B 1 48 ? 8.826 -18.955 3.583 1.00 21.11 2283 ILE B O 1
ATOM 1173 N N . SER B 1 49 ? 10.882 -17.994 3.517 1.00 22.25 2284 SER B N 1
ATOM 1174 C CA . SER B 1 49 ? 11.495 -19.239 2.978 1.00 23.74 2284 SER B CA 1
ATOM 1175 C C . SER B 1 49 ? 12.718 -19.526 3.775 1.00 24.73 2284 SER B C 1
ATOM 1176 O O . SER B 1 49 ? 13.260 -18.645 4.423 1.00 24.41 2284 SER B O 1
ATOM 1179 N N . PHE B 1 50 ? 13.221 -20.748 3.641 1.00 27.19 2285 PHE B N 1
ATOM 1180 C CA A PHE B 1 50 ? 14.261 -21.245 4.524 0.70 28.77 2285 PHE B CA 1
ATOM 1181 C CA B PHE B 1 50 ? 14.273 -21.232 4.524 0.30 31.34 2285 PHE B CA 1
ATOM 1182 C C . PHE B 1 50 ? 15.188 -22.151 3.754 1.00 34.09 2285 PHE B C 1
ATOM 1183 O O . PHE B 1 50 ? 14.714 -22.990 3.004 1.00 32.55 2285 PHE B O 1
ATOM 1198 N N . GLU B 1 51 ? 16.493 -21.969 3.940 1.00 36.83 2286 GLU B N 1
ATOM 1199 C CA . GLU B 1 51 ? 17.430 -22.908 3.373 1.00 41.33 2286 GLU B CA 1
ATOM 1200 C C . GLU B 1 51 ? 18.152 -23.559 4.562 1.00 48.35 2286 GLU B C 1
ATOM 1201 O O . GLU B 1 51 ? 18.925 -22.881 5.215 1.00 45.95 2286 GLU B O 1
ATOM 1207 N N . ASP B 1 52 ? 17.788 -24.822 4.893 1.00 45.93 2287 ASP B N 1
ATOM 1208 C CA . ASP B 1 52 ? 18.530 -25.638 5.904 1.00 57.25 2287 ASP B CA 1
ATOM 1209 C C . ASP B 1 52 ? 19.816 -26.173 5.286 1.00 53.08 2287 ASP B C 1
ATOM 1210 O O . ASP B 1 52 ? 19.805 -27.139 4.516 1.00 53.31 2287 ASP B O 1
ATOM 1215 N N . ARG B 1 53 ? 20.924 -25.554 5.618 1.00 48.36 2288 ARG B N 1
ATOM 1216 C CA . ARG B 1 53 ? 22.128 -25.794 4.840 1.00 57.90 2288 ARG B CA 1
ATOM 1217 C C . ARG B 1 53 ? 22.948 -27.022 5.324 1.00 56.88 2288 ARG B C 1
ATOM 1218 O O . ARG B 1 53 ? 24.118 -27.186 4.943 1.00 66.40 2288 ARG B O 1
ATOM 1226 N N . LYS B 1 54 ? 22.315 -27.860 6.161 1.00 60.26 2289 LYS B N 1
ATOM 1227 C CA . LYS B 1 54 ? 22.866 -29.161 6.677 1.00 64.67 2289 LYS B CA 1
ATOM 1228 C C . LYS B 1 54 ? 24.020 -29.025 7.712 1.00 72.55 2289 LYS B C 1
ATOM 1229 O O . LYS B 1 54 ? 24.890 -29.915 7.839 1.00 70.40 2289 LYS B O 1
ATOM 1231 N N . ASP B 1 55 ? 23.948 -27.972 8.526 1.00 72.86 2290 ASP B N 1
ATOM 1232 C CA . ASP B 1 55 ? 25.151 -27.250 8.895 1.00 66.59 2290 ASP B CA 1
ATOM 1233 C C . ASP B 1 55 ? 25.594 -27.009 10.368 1.00 63.10 2290 ASP B C 1
ATOM 1234 O O . ASP B 1 55 ? 26.791 -26.859 10.580 1.00 64.83 2290 ASP B O 1
ATOM 1239 N N . GLY B 1 56 ? 24.702 -26.823 11.352 1.00 48.52 2291 GLY B N 1
ATOM 1240 C CA . GLY B 1 56 ? 23.403 -26.266 11.200 1.00 57.99 2291 GLY B CA 1
ATOM 1241 C C . GLY B 1 56 ? 23.457 -24.760 11.437 1.00 51.84 2291 GLY B C 1
ATOM 1242 O O . GLY B 1 56 ? 23.311 -24.266 12.585 1.00 46.87 2291 GLY B O 1
ATOM 1243 N N . SER B 1 57 ? 23.705 -24.031 10.356 1.00 47.59 2292 SER B N 1
ATOM 1244 C CA . SER B 1 57 ? 23.160 -22.704 10.227 1.00 51.61 2292 SER B CA 1
ATOM 1245 C C . SER B 1 57 ? 21.859 -22.817 9.394 1.00 56.79 2292 SER B C 1
ATOM 1246 O O . SER B 1 57 ? 21.605 -23.874 8.738 1.00 51.14 2292 SER B O 1
ATOM 1249 N N . CYS B 1 58 ? 21.049 -21.748 9.454 1.00 45.66 2293 CYS B N 1
ATOM 1250 C CA . CYS B 1 58 ? 19.791 -21.664 8.762 1.00 41.38 2293 CYS B CA 1
ATOM 1251 C C . CYS B 1 58 ? 19.720 -20.308 8.032 1.00 35.58 2293 CYS B C 1
ATOM 1252 O O . CYS B 1 58 ? 19.699 -19.261 8.668 1.00 40.94 2293 CYS B O 1
ATOM 1255 N N . GLY B 1 59 ? 19.489 -20.341 6.734 1.00 34.69 2294 GLY B N 1
ATOM 1256 C CA . GLY B 1 59 ? 19.240 -19.095 5.983 1.00 30.21 2294 GLY B CA 1
ATOM 1257 C C . GLY B 1 59 ? 17.710 -18.787 5.876 1.00 30.14 2294 GLY B C 1
ATOM 1258 O O . GLY B 1 59 ? 16.892 -19.665 5.507 1.00 33.75 2294 GLY B O 1
ATOM 1259 N N . VAL B 1 60 ? 17.328 -17.591 6.269 1.00 28.17 2295 VAL B N 1
ATOM 1260 C CA . VAL B 1 60 ? 15.903 -17.169 6.176 1.00 25.19 2295 VAL B CA 1
ATOM 1261 C C . VAL B 1 60 ? 15.808 -16.037 5.178 1.00 24.20 2295 VAL B C 1
ATOM 1262 O O . VAL B 1 60 ? 16.679 -15.158 5.182 1.00 25.90 2295 VAL B O 1
ATOM 1266 N N . ALA B 1 61 ? 14.718 -15.986 4.405 1.00 22.81 2296 ALA B N 1
ATOM 1267 C CA . ALA B 1 61 ? 14.416 -14.795 3.580 1.00 24.63 2296 ALA B CA 1
ATOM 1268 C C . ALA B 1 61 ? 12.937 -14.546 3.706 1.00 23.47 2296 ALA B C 1
ATOM 1269 O O . ALA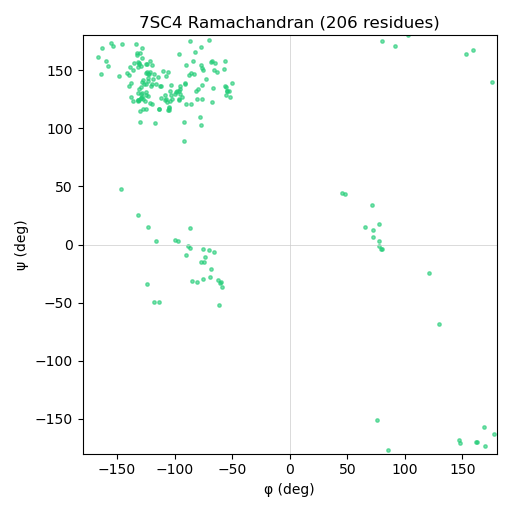 B 1 61 ? 12.123 -15.507 3.686 1.00 22.92 2296 ALA B O 1
ATOM 1271 N N . TYR B 1 62 ? 12.547 -13.292 3.836 1.00 24.31 2297 TYR B N 1
ATOM 1272 C CA . TYR B 1 62 ? 11.123 -12.958 3.749 1.00 22.10 2297 TYR B CA 1
ATOM 1273 C C . TYR B 1 62 ? 10.845 -11.800 2.817 1.00 21.38 2297 TYR B C 1
ATOM 1274 O O . TYR B 1 62 ? 11.709 -10.942 2.570 1.00 23.11 2297 TYR B O 1
ATOM 1283 N N . VAL B 1 63 ? 9.628 -11.773 2.308 1.00 19.98 2298 VAL B N 1
ATOM 1284 C CA . VAL B 1 63 ? 9.167 -10.655 1.471 1.00 22.36 2298 VAL B CA 1
ATOM 1285 C C . VAL B 1 63 ? 7.851 -10.180 2.029 1.00 21.20 2298 VAL B C 1
ATOM 1286 O O . VAL B 1 63 ? 6.922 -11.014 2.264 1.00 20.26 2298 VAL B O 1
ATOM 1290 N N . VAL B 1 64 ? 7.699 -8.839 2.125 1.00 18.83 2299 VAL B N 1
ATOM 1291 C CA . VAL B 1 64 ? 6.407 -8.272 2.382 1.00 21.36 2299 VAL B CA 1
ATOM 1292 C C . VAL B 1 64 ? 6.024 -7.263 1.318 1.00 22.68 2299 VAL B C 1
ATOM 1293 O O . VAL B 1 64 ? 6.920 -6.570 0.731 1.00 24.90 2299 VAL B O 1
ATOM 1297 N N . GLN B 1 65 ? 4.709 -7.089 1.172 1.00 22.13 2300 GLN B N 1
ATOM 1298 C CA A GLN B 1 65 ? 4.120 -6.271 0.083 0.50 23.91 2300 GLN B CA 1
ATOM 1299 C CA B GLN B 1 65 ? 4.072 -6.315 0.080 0.50 25.27 2300 GLN B CA 1
ATOM 1300 C C . GLN B 1 65 ? 4.044 -4.810 0.448 1.00 27.32 2300 GLN B C 1
ATOM 1301 O O . GLN B 1 65 ? 4.118 -3.923 -0.444 1.00 28.79 2300 GLN B O 1
ATOM 1312 N N . GLU B 1 66 ? 3.915 -4.520 1.741 1.00 24.33 2301 GLU B N 1
ATOM 1313 C CA A GLU B 1 66 ? 3.516 -3.176 2.176 0.50 25.49 2301 GLU B CA 1
ATOM 1314 C CA B GLU B 1 66 ? 3.506 -3.178 2.192 0.50 25.88 2301 GLU B CA 1
ATOM 1315 C C . GLU B 1 66 ? 4.584 -2.544 3.032 1.00 24.82 2301 GLU B C 1
ATOM 1316 O O . GLU B 1 66 ? 5.169 -3.213 3.897 1.00 23.88 2301 GLU B O 1
ATOM 1327 N N . PRO B 1 67 ? 4.873 -1.265 2.784 1.00 25.24 2302 PRO B N 1
ATOM 1328 C CA . PRO B 1 67 ? 5.859 -0.600 3.706 1.00 24.87 2302 PRO B CA 1
ATOM 1329 C C . PRO B 1 67 ? 5.292 -0.431 5.140 1.00 25.16 2302 PRO B C 1
ATOM 1330 O O . PRO B 1 67 ? 4.072 -0.495 5.338 1.00 26.74 2302 PRO B O 1
ATOM 1334 N N . GLY B 1 68 ? 6.181 -0.292 6.135 1.00 26.05 2303 GLY B N 1
ATOM 1335 C CA . GLY B 1 68 ? 5.769 -0.034 7.524 1.00 26.71 2303 GLY B CA 1
ATOM 1336 C C . GLY B 1 68 ? 6.752 -0.708 8.432 1.00 26.62 2303 GLY B C 1
ATOM 1337 O O . GLY B 1 68 ? 7.754 -1.243 7.966 1.00 27.44 2303 GLY B O 1
ATOM 1338 N N . ASP B 1 69 ? 6.429 -0.805 9.711 1.00 25.90 2304 ASP B N 1
ATOM 1339 C CA . ASP B 1 69 ? 7.292 -1.451 10.642 1.00 24.64 2304 ASP B CA 1
ATOM 1340 C C . ASP B 1 69 ? 6.831 -2.890 10.896 1.00 23.24 2304 ASP B C 1
ATOM 1341 O O . ASP B 1 69 ? 5.633 -3.120 11.146 1.00 24.69 2304 ASP B O 1
ATOM 1346 N N . TYR B 1 70 ? 7.779 -3.839 10.823 1.00 23.78 2305 TYR B N 1
ATOM 1347 C CA . TYR B 1 70 ? 7.477 -5.256 11.041 1.00 23.73 2305 TYR B CA 1
ATOM 1348 C C . TYR B 1 70 ? 8.293 -5.759 12.230 1.00 26.63 2305 TYR B C 1
ATOM 1349 O O . TYR B 1 70 ? 9.329 -5.182 12.574 1.00 28.50 2305 TYR B O 1
ATOM 1358 N N . GLU B 1 71 ? 7.805 -6.789 12.897 1.00 24.94 2306 GLU B N 1
ATOM 1359 C CA . GLU B 1 71 ? 8.581 -7.461 13.934 1.00 25.27 2306 GLU B CA 1
ATOM 1360 C C . GLU B 1 71 ? 8.926 -8.856 13.421 1.00 24.40 2306 GLU B C 1
ATOM 1361 O O . GLU B 1 71 ? 8.034 -9.645 13.033 1.00 23.35 2306 GLU B O 1
ATOM 1367 N N . VAL B 1 72 ? 10.201 -9.152 13.447 1.00 23.98 2307 VAL B N 1
ATOM 1368 C CA . VAL B 1 72 ? 10.708 -10.488 13.086 1.00 23.01 2307 VAL B CA 1
ATOM 1369 C C . VAL B 1 7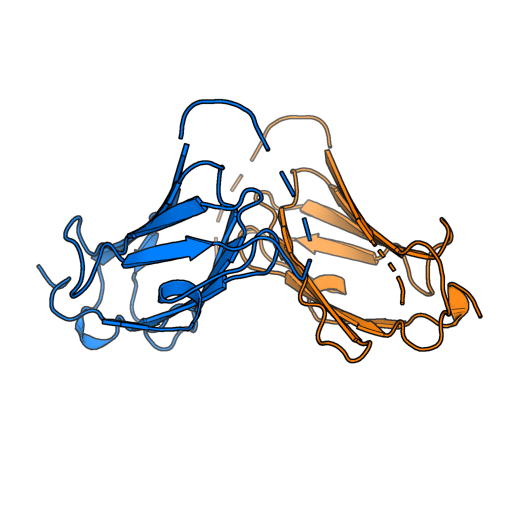2 ? 11.128 -11.149 14.390 1.00 25.65 2307 VAL B C 1
ATOM 1370 O O . VAL B 1 72 ? 11.989 -10.598 15.132 1.00 30.22 2307 VAL B O 1
ATOM 1374 N N . SER B 1 73 ? 10.542 -12.289 14.667 1.00 24.61 2308 SER B N 1
ATOM 1375 C CA . SER B 1 73 ? 10.902 -13.010 15.894 1.00 27.93 2308 SER B CA 1
ATOM 1376 C C . SER B 1 73 ? 11.504 -14.369 15.632 1.00 26.22 2308 SER B C 1
ATOM 1377 O O . SER B 1 73 ? 11.166 -15.068 14.650 1.00 22.55 2308 SER B O 1
ATOM 1380 N N . VAL B 1 74 ? 12.428 -14.769 16.485 1.00 25.54 2309 VAL B N 1
ATOM 1381 C CA . VAL B 1 74 ? 12.936 -16.121 16.422 1.00 25.90 2309 VAL B CA 1
ATOM 1382 C C . VAL B 1 74 ? 12.898 -16.653 17.869 1.00 25.43 2309 VAL B C 1
ATOM 1383 O O . VAL B 1 74 ? 13.440 -15.957 18.786 1.00 25.89 2309 VAL B O 1
ATOM 1387 N N . LYS B 1 75 ? 12.215 -17.792 18.053 1.00 24.62 2310 LYS B N 1
ATOM 1388 C CA . LYS B 1 75 ? 12.000 -18.397 19.384 1.00 27.63 2310 LYS B CA 1
ATOM 1389 C C . LYS B 1 75 ? 12.498 -19.817 19.353 1.00 30.04 2310 LYS B C 1
ATOM 1390 O O . LYS B 1 75 ? 12.447 -20.498 18.310 1.00 27.35 2310 LYS B O 1
ATOM 1396 N N . PHE B 1 76 ? 13.005 -20.296 20.495 1.00 29.48 2311 PHE B N 1
ATOM 1397 C CA . PHE B 1 76 ? 13.384 -21.685 20.546 1.00 31.08 2311 PHE B CA 1
ATOM 1398 C C . PHE B 1 76 ? 12.698 -22.209 21.795 1.00 30.27 2311 PHE B C 1
ATOM 1399 O O . PHE B 1 76 ? 12.772 -21.553 22.858 1.00 30.70 2311 PHE B O 1
ATOM 1407 N N . ASN B 1 77 ? 11.921 -23.276 21.638 1.00 32.42 2312 ASN B N 1
ATOM 1408 C CA . ASN B 1 77 ? 10.927 -23.687 22.655 1.00 33.43 2312 ASN B CA 1
ATOM 1409 C C . ASN B 1 77 ? 10.074 -22.532 23.220 1.00 37.91 2312 ASN B C 1
ATOM 1410 O O . ASN B 1 77 ? 9.868 -22.425 24.449 1.00 34.84 2312 ASN B O 1
ATOM 1415 N N . GLU B 1 78 ? 9.587 -21.648 22.329 1.00 32.11 2313 GLU B N 1
ATOM 1416 C CA . GLU B 1 78 ? 8.663 -20.553 22.729 1.00 37.04 2313 GLU B CA 1
ATOM 1417 C C . GLU B 1 78 ? 9.359 -19.409 23.545 1.00 37.26 2313 GLU B C 1
ATOM 1418 O O . GLU B 1 78 ? 8.687 -18.492 23.998 1.00 41.13 2313 GLU B O 1
ATOM 1421 N N . GLU B 1 79 ? 10.691 -19.455 23.672 1.00 35.52 2314 GLU B N 1
ATOM 1422 C CA . GLU B 1 79 ? 11.475 -18.353 24.222 1.00 37.30 2314 GLU B CA 1
ATOM 1423 C C . GLU B 1 79 ? 12.209 -17.577 23.116 1.00 33.54 2314 GLU B C 1
ATOM 1424 O O . GLU B 1 79 ? 12.911 -18.186 22.290 1.00 30.51 2314 GLU B O 1
ATOM 1430 N N . HIS B 1 80 ? 12.107 -16.244 23.157 1.00 33.70 2315 HIS B N 1
ATOM 1431 C CA . HIS B 1 80 ? 12.897 -15.389 22.280 1.00 29.70 2315 HIS B CA 1
ATOM 1432 C C . HIS B 1 80 ? 14.364 -15.665 22.383 1.00 33.00 2315 HIS B C 1
ATOM 1433 O O . HIS B 1 80 ? 14.916 -15.760 23.508 1.00 33.47 2315 HIS B O 1
ATOM 1440 N N . ILE B 1 81 ? 15.049 -15.815 21.254 1.00 31.12 2316 ILE B N 1
ATOM 1441 C CA . ILE B 1 81 ? 16.517 -15.861 21.293 1.00 32.79 2316 ILE B CA 1
ATOM 1442 C C . ILE B 1 81 ? 16.993 -14.455 21.651 1.00 36.21 2316 ILE B C 1
ATOM 1443 O O . ILE B 1 81 ? 16.148 -13.515 21.771 1.00 34.12 2316 ILE B O 1
ATOM 1448 N N . PRO B 1 82 ? 18.319 -14.286 21.819 1.00 36.98 2317 PRO B N 1
ATOM 1449 C CA . PRO B 1 82 ? 18.780 -12.947 22.212 1.00 39.29 2317 PRO B CA 1
ATOM 1450 C C . PRO B 1 82 ? 18.532 -11.959 21.079 1.00 37.72 2317 PRO B C 1
ATOM 1451 O O . PRO B 1 82 ? 18.757 -12.292 19.883 1.00 34.86 2317 PRO B O 1
ATOM 1455 N N . ASP B 1 83 ? 18.004 -10.809 21.479 1.00 36.28 2318 ASP B N 1
ATOM 1456 C CA . ASP B 1 83 ? 17.691 -9.670 20.598 1.00 37.36 2318 ASP B CA 1
ATOM 1457 C C . ASP B 1 83 ? 16.404 -9.872 19.787 1.00 33.55 2318 ASP B C 1
ATOM 1458 O O . ASP B 1 83 ? 16.025 -9.012 18.975 1.00 32.91 2318 ASP B O 1
ATOM 1463 N N . SER B 1 84 ? 15.716 -10.986 20.010 1.00 31.45 2319 SER B N 1
ATOM 1464 C CA . SER B 1 84 ? 14.410 -11.160 19.385 1.00 31.87 2319 SER B CA 1
ATOM 1465 C C . SER B 1 84 ? 13.344 -10.607 20.342 1.00 33.86 2319 SER B C 1
ATOM 1466 O O . SER B 1 84 ? 13.437 -10.868 21.588 1.00 34.01 2319 SER B O 1
ATOM 1469 N N . PRO B 1 85 ? 12.313 -9.890 19.815 1.00 31.27 2320 PRO B N 1
ATOM 1470 C CA . PRO B 1 85 ? 11.927 -9.630 18.404 1.00 30.84 2320 PRO B CA 1
ATOM 1471 C C . PRO B 1 85 ? 12.666 -8.464 17.884 1.00 29.79 2320 PRO B C 1
ATOM 1472 O O . PRO B 1 85 ? 12.959 -7.524 18.666 1.00 31.50 2320 PRO B O 1
ATOM 1476 N N . PHE B 1 86 ? 12.960 -8.499 16.600 1.00 26.13 2321 PHE B N 1
ATOM 1477 C CA . PHE B 1 86 ? 13.725 -7.491 15.883 1.00 26.44 2321 PHE B CA 1
ATOM 1478 C C . PHE B 1 86 ? 12.722 -6.572 15.197 1.00 28.60 2321 PHE B C 1
ATOM 1479 O O . PHE B 1 86 ? 11.798 -7.044 14.532 1.00 25.70 2321 PHE B O 1
ATOM 1487 N N . VAL B 1 87 ? 12.890 -5.258 15.328 1.00 28.97 2322 VAL B N 1
ATOM 1488 C CA . VAL B 1 87 ? 11.948 -4.363 14.705 1.00 29.23 2322 VAL B CA 1
ATOM 1489 C C . VAL B 1 87 ? 12.579 -3.890 13.418 1.00 29.83 2322 VAL B C 1
ATOM 1490 O O . VAL B 1 87 ? 13.696 -3.343 13.446 1.00 29.68 2322 VAL B O 1
ATOM 1494 N N . VAL B 1 88 ? 11.855 -3.989 12.300 1.00 26.03 2323 VAL B N 1
ATOM 1495 C CA . VAL B 1 88 ? 12.483 -3.778 11.017 1.00 25.41 2323 VAL B CA 1
ATOM 1496 C C . VAL B 1 88 ? 11.610 -2.766 10.242 1.00 26.04 2323 VAL B C 1
ATOM 1497 O O . VAL B 1 88 ? 10.440 -3.055 9.920 1.00 26.84 2323 VAL B O 1
ATOM 1501 N N . PRO B 1 89 ? 12.148 -1.578 9.954 1.00 27.02 2324 PRO B N 1
ATOM 1502 C CA . PRO B 1 89 ? 11.360 -0.691 9.153 1.00 26.06 2324 PRO B CA 1
ATOM 1503 C C . PRO B 1 89 ? 11.502 -1.151 7.710 1.00 25.08 2324 PRO B C 1
ATOM 1504 O O . PRO B 1 89 ? 12.644 -1.429 7.243 1.00 27.42 2324 PRO B O 1
ATOM 1508 N N . VAL B 1 90 ? 10.378 -1.228 7.013 1.00 25.46 2325 VAL B N 1
ATOM 1509 C CA . VAL B 1 90 ? 10.367 -1.656 5.646 1.00 22.99 2325 VAL B CA 1
ATOM 1510 C C . VAL B 1 90 ? 9.933 -0.438 4.813 1.00 22.79 2325 VAL B C 1
ATOM 1511 O O . VAL B 1 90 ? 8.823 0.105 4.973 1.00 23.98 2325 VAL B O 1
ATOM 1515 N N . ALA B 1 91 ? 10.846 0.010 3.955 1.00 25.53 2326 ALA B N 1
ATOM 1516 C CA . ALA B 1 91 ? 10.619 1.184 3.087 1.00 27.71 2326 ALA B CA 1
ATOM 1517 C C . ALA B 1 91 ? 9.877 0.862 1.792 1.00 33.31 2326 ALA B C 1
ATOM 1518 O O . ALA B 1 91 ? 9.884 -0.291 1.286 1.00 28.15 2326 ALA B O 1
ATOM 1520 N N . SER B 1 92 ? 9.269 1.895 1.234 1.00 31.19 2327 SER B N 1
ATOM 1521 C CA . SER B 1 92 ? 8.810 1.858 -0.144 1.00 39.15 2327 SER B CA 1
ATOM 1522 C C . SER B 1 92 ? 9.987 1.693 -1.105 1.00 40.86 2327 SER B C 1
ATOM 1523 O O . SER B 1 92 ? 11.102 2.126 -0.808 1.00 41.93 2327 SER B O 1
ATOM 1526 N N . PRO B 1 93 ? 9.755 1.024 -2.250 1.00 42.66 2328 PRO B N 1
ATOM 1527 C CA . PRO B 1 93 ? 10.706 1.091 -3.386 1.00 50.26 2328 PRO B CA 1
ATOM 1528 C C . PRO B 1 93 ? 10.971 2.538 -3.838 1.00 48.34 2328 PRO B C 1
ATOM 1529 O O . PRO B 1 93 ? 10.145 3.404 -3.598 1.00 49.70 2328 PRO B O 1
ATOM 1533 N N . SER B 1 94 ? 12.101 2.783 -4.501 1.00 61.72 2329 SER B N 1
ATOM 1534 C CA . SER B 1 94 ? 12.304 4.036 -5.326 1.00 72.34 2329 SER B CA 1
ATOM 1535 C C . SER B 1 94 ? 13.602 4.768 -5.000 1.00 75.67 2329 SER B C 1
ATOM 1536 O O . SER B 1 94 ? 14.667 4.395 -5.480 1.00 78.15 2329 SER B O 1
ATOM 1539 N N . GLY B 1 104 ? -3.203 0.388 2.188 1.00 48.58 2339 GLY B N 1
ATOM 1540 C CA . GLY B 1 104 ? -3.661 -1.033 2.049 1.00 43.64 2339 GLY B CA 1
ATOM 1541 C C . GLY B 1 104 ? -4.799 -1.455 2.988 1.00 42.56 2339 GLY B C 1
ATOM 1542 O O . GLY B 1 104 ? -5.430 -0.636 3.685 1.00 38.38 2339 GLY B O 1
ATOM 1543 N N . SER B 1 105 ? -5.072 -2.744 3.019 1.00 36.05 2340 SER B N 1
ATOM 1544 C CA . SER B 1 105 ? -6.157 -3.240 3.878 1.00 32.74 2340 SER B CA 1
ATOM 1545 C C . SER B 1 105 ? -5.841 -3.013 5.367 1.00 35.13 2340 SER B C 1
ATOM 1546 O O . SER B 1 105 ? -4.685 -2.854 5.733 1.00 33.86 2340 SER B O 1
ATOM 1549 N N . SER B 1 106 ? -6.876 -2.959 6.192 1.00 30.76 2341 SER B N 1
ATOM 1550 C CA . SER B 1 106 ? -6.694 -2.703 7.645 1.00 37.04 2341 SER B CA 1
ATOM 1551 C C . SER B 1 106 ? -6.324 -4.011 8.391 1.00 30.84 2341 SER B C 1
ATOM 1552 O O . SER B 1 106 ? -6.362 -5.116 7.808 1.00 30.79 2341 SER B O 1
ATOM 1555 N N . GLY B 1 107 ? -5.845 -3.867 9.619 1.00 30.19 2342 GLY B N 1
ATOM 1556 C CA . GLY B 1 107 ? -5.478 -5.075 10.440 1.00 29.40 2342 GLY B CA 1
ATOM 1557 C C . GLY B 1 107 ? -4.012 -5.421 10.230 1.00 30.12 2342 GLY B C 1
ATOM 1558 O O . GLY B 1 107 ? -3.334 -4.813 9.370 1.00 31.69 2342 GLY B O 1
ATOM 1559 N N . SER B 1 108 ? -3.479 -6.357 11.033 1.00 24.42 2343 SER B N 1
ATOM 1560 C CA . SER B 1 108 ? -2.088 -6.716 10.904 1.00 24.08 2343 SER B CA 1
ATOM 1561 C C . SER B 1 108 ? -2.014 -8.259 10.861 1.00 25.92 2343 SER B C 1
ATOM 1562 O O . SER B 1 108 ? -2.968 -8.931 11.246 1.00 25.16 2343 SER B O 1
ATOM 1565 N N . TRP B 1 109 ? -0.948 -8.744 10.300 1.00 20.47 988 TRP B N 1
ATOM 1566 C CA . TRP B 1 109 ? -0.827 -10.213 9.983 1.00 22.15 988 TRP B CA 1
ATOM 1567 C C . TRP B 1 109 ? 0.418 -10.699 10.692 1.00 20.41 988 TRP B C 1
ATOM 1568 O O . TRP B 1 109 ? 1.437 -9.985 10.825 1.00 23.34 988 TRP B O 1
ATOM 1579 N N . LYS B 1 110 ? 0.379 -11.952 11.133 1.00 19.95 989 LYS B N 1
ATOM 1580 C CA . LYS B 1 110 ? 1.585 -12.563 11.535 1.00 19.86 989 LYS B CA 1
ATOM 1581 C C . LYS B 1 110 ? 1.639 -13.954 10.838 1.00 18.63 989 LYS B C 1
ATOM 1582 O O . LYS B 1 110 ? 0.632 -14.660 10.753 1.00 22.05 989 LYS B O 1
ATOM 1588 N N . VAL B 1 111 ? 2.790 -14.231 10.284 1.00 18.63 990 VAL B N 1
ATOM 1589 C CA . VAL B 1 111 ? 3.072 -15.525 9.597 1.00 18.24 990 VAL B CA 1
ATOM 1590 C C . VAL B 1 111 ? 4.247 -16.140 10.312 1.00 17.22 990 VAL B C 1
ATOM 1591 O O . VAL B 1 111 ? 5.366 -15.572 10.363 1.00 17.83 990 VAL B O 1
ATOM 1595 N N . GLY B 1 112 ? 4.009 -17.371 10.823 1.00 18.83 991 GLY B N 1
ATOM 1596 C CA . GLY B 1 112 ? 5.071 -18.076 11.559 1.00 18.33 991 GLY B CA 1
ATOM 1597 C C . GLY B 1 112 ? 5.319 -19.502 11.004 1.00 16.79 991 GLY B C 1
ATOM 1598 O O . GLY B 1 112 ? 4.391 -20.148 10.545 1.00 19.72 991 GLY B O 1
ATOM 1599 N N . PHE B 1 113 ? 6.559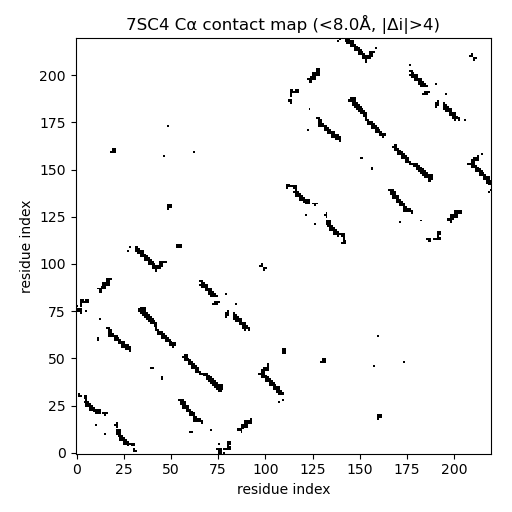 -19.879 10.981 1.00 18.85 992 PHE B N 1
ATOM 1600 C CA . PHE B 1 113 ? 6.977 -21.241 10.544 1.00 22.04 992 PHE B CA 1
ATOM 1601 C C . PHE B 1 113 ? 7.611 -21.945 11.758 1.00 23.27 992 PHE B C 1
ATOM 1602 O O . PHE B 1 113 ? 8.397 -21.332 12.461 1.00 25.14 992 PHE B O 1
ATOM 1610 N N . PHE B 1 114 ? 7.303 -23.232 11.971 1.00 21.43 993 PHE B N 1
ATOM 1611 C CA . PHE B 1 114 ? 7.780 -23.953 13.126 1.00 24.28 993 PHE B CA 1
ATOM 1612 C C . PHE B 1 114 ? 8.538 -25.182 12.532 1.00 32.53 993 PHE B C 1
ATOM 1613 O O . PHE B 1 114 ? 8.003 -25.887 11.644 1.00 28.33 993 PHE B O 1
ATOM 1621 N N . LYS B 1 115 ? 9.781 -25.405 12.940 1.00 32.59 994 LYS B N 1
ATOM 1622 C CA . LYS B 1 115 ? 10.475 -26.653 12.494 1.00 36.53 994 LYS B CA 1
ATOM 1623 C C . LYS B 1 115 ? 11.314 -27.229 13.633 1.00 38.23 994 LYS B C 1
ATOM 1624 O O . LYS B 1 115 ? 11.792 -26.490 14.480 1.00 29.03 994 LYS B O 1
ATOM 1630 N N . ARG B 1 116 ? 11.435 -28.548 13.666 1.00 39.02 995 ARG B N 1
ATOM 1631 C CA B ARG B 1 116 ? 12.278 -29.280 14.632 0.52 42.81 995 ARG B CA 1
ATOM 1632 C CA C ARG B 1 116 ? 12.266 -29.181 14.697 0.47 41.78 995 ARG B CA 1
ATOM 1633 C C . ARG B 1 116 ? 13.734 -28.903 14.409 1.00 41.39 995 ARG B C 1
ATOM 1634 O O . ARG B 1 116 ? 14.222 -29.021 13.268 1.00 43.26 995 ARG B O 1
ATOM 1649 N N . ASN B 1 117 ? 14.423 -28.444 15.445 1.00 39.51 996 ASN B N 1
ATOM 1650 C CA . ASN B 1 117 ? 15.876 -28.259 15.369 1.00 40.98 996 ASN B CA 1
ATOM 1651 C C . ASN B 1 117 ? 16.527 -29.635 15.600 1.00 48.45 996 ASN B C 1
ATOM 1652 O O . ASN B 1 117 ? 16.150 -30.329 16.555 1.00 40.17 996 ASN B O 1
ATOM 1657 N N . ARG B 1 118 ? 17.481 -30.003 14.739 1.00 57.63 997 ARG B N 1
ATOM 1658 C CA . ARG B 1 118 ? 18.194 -31.309 14.801 1.00 58.83 997 ARG B CA 1
ATOM 1659 C C . ARG B 1 118 ? 19.084 -31.455 16.038 1.00 59.91 997 ARG B C 1
ATOM 1660 O O . ARG B 1 118 ? 20.106 -30.766 16.178 1.00 57.10 997 ARG B O 1
#

Foldseek 3Di:
DLLQVKDKDAQLLEEAAAFDKRKIKIARVSSAKFKKKKKKKFAFHKDKDWDDPLARMIMIIIHGHDFDKMWIFIATNRHTHPCPRRIYGYHYPCHDDDMDMDMDMDIDHRD/DAQQVKDKDAQLLEEAAAFGKRKIKMDCPPHDKFKKKKKKKFAFHKDKDWDCPVPRMIMIIIHHHDFAKMWIFIGTNNHTHPPPGRIYGYHYVCDDDDMDMDMDMDIDD

Organism: Homo sapiens (NCBI:txid9606)

GO terms:
  GO:0004895 cell adhesion receptor activity (F, IDA)
  GO:0005886 plasma membrane (C, IDA)
  GO:0070442 integrin alphaIIb-beta3 complex (C, IDA)
  GO:0033631 cell-cell adhesion mediated by integrin (P, IDA)
  GO:0034113 heterotypic cell-cell adhesion (P, IDA)
  GO:0005515 protein binding (F, IPI)
  GO:0005886 plasma membrane (C, TAS)
  GO:0031092 platelet alpha granule membrane (C, TAS)
  GO:0042802 identical protein binding (F, IPI)
  GO:0060090 molecular adaptor activity (F, EXP)
  GO:0070062 extracellular exosome (C, IDA)
  GO:0072562 blood microparticle (C, HDA)
  GO:0009986 cell surface (C, HDA)
  GO:0007229 integrin-mediated signaling pathway (P, HDA)